Protein AF-A0A0M1J6P2-F1 (afdb_monomer_lite)

Secondary structure (DSSP, 8-state):
-HHHHHHHHTTSTT-BHHHHHHHHHHHHHHHHHHTT------------S--BPPP--HHHHHHHHHHHHHHHHHHHHHHHHHHHHHHH--SHHHHHHHHHHHHHHHHHTT-HHHHHHHHHHHHHHHHHS-HHHHHHHHHHHHHHHHHTT-HHHHHHHHTT---HHHHHHHHHHHHHHHHHHHH--

Foldseek 3Di:
DQVVLLVVLLVDPPDWPVRSVVSSQVVCQVVLVVVVHGDGDDDDDPDDDTHHRDDCDPVNVVVVVVVLVVLLVVLVVVLVVLVVVLVPDPDLLVSLLSLLQSLLSCLVNVNNVSSVVSLVSSLVSLVVDDDPSSLVSLLSSLLSCLSSVVLVVSLVSLVVRPPPVSSVVSVVVSVVSVVVVVVVD

Structure (mmCIF, N/CA/C/O backbone):
data_AF-A0A0M1J6P2-F1
#
_entry.id   AF-A0A0M1J6P2-F1
#
loop_
_atom_site.group_PDB
_atom_site.id
_atom_site.type_symbol
_atom_site.label_atom_id
_atom_site.label_alt_id
_atom_site.label_comp_id
_atom_site.label_asym_id
_atom_site.label_entity_id
_atom_site.label_seq_id
_atom_site.pdbx_PDB_ins_code
_atom_site.Cartn_x
_atom_site.Cartn_y
_atom_site.Cartn_z
_atom_site.occupancy
_atom_site.B_iso_or_equiv
_atom_site.auth_seq_id
_atom_site.auth_comp_id
_atom_site.auth_asym_id
_atom_site.auth_atom_id
_atom_site.pdbx_PDB_model_num
ATOM 1 N N . LEU A 1 1 ? -18.657 -12.391 27.262 1.00 84.44 1 LEU A N 1
ATOM 2 C CA . LEU A 1 1 ? -19.525 -11.566 28.143 1.00 84.44 1 LEU A CA 1
ATOM 3 C C . LEU A 1 1 ? -18.901 -10.203 28.460 1.00 84.44 1 LEU A C 1
ATOM 5 O O . LEU A 1 1 ? -19.504 -9.200 28.102 1.00 84.44 1 LEU A O 1
ATOM 9 N N . PHE A 1 2 ? -17.696 -10.160 29.042 1.00 88.56 2 PHE A N 1
ATOM 10 C CA . PHE A 1 2 ? -16.999 -8.926 29.446 1.00 88.56 2 PHE A CA 1
ATOM 11 C C . PHE A 1 2 ? -16.940 -7.830 28.368 1.00 88.56 2 PHE A C 1
ATOM 13 O O . PHE A 1 2 ? -17.501 -6.760 28.574 1.00 88.56 2 PHE A O 1
ATOM 20 N N . ALA A 1 3 ? -16.342 -8.108 27.201 1.00 88.38 3 ALA A N 1
ATOM 21 C CA . ALA A 1 3 ? -16.129 -7.102 26.149 1.00 88.38 3 ALA A CA 1
ATOM 22 C C . ALA A 1 3 ? -17.423 -6.380 25.728 1.00 88.38 3 ALA A C 1
ATOM 24 O O . ALA A 1 3 ? -17.443 -5.168 25.536 1.00 88.38 3 ALA A O 1
ATOM 25 N N . ARG A 1 4 ? -18.541 -7.113 25.661 1.00 92.06 4 ARG A N 1
ATOM 26 C CA . ARG A 1 4 ? -19.857 -6.552 25.331 1.00 92.06 4 ARG A CA 1
ATOM 27 C C . ARG A 1 4 ? -20.368 -5.589 26.403 1.00 92.06 4 ARG A C 1
ATOM 29 O O . ARG A 1 4 ? -20.964 -4.572 26.067 1.00 92.06 4 ARG A O 1
ATOM 36 N N . GLU A 1 5 ? -20.184 -5.921 27.677 1.00 93.38 5 GLU A N 1
ATOM 37 C CA . GLU A 1 5 ? -20.588 -5.053 28.789 1.00 93.38 5 GLU A CA 1
ATOM 38 C C . GLU A 1 5 ? -19.668 -3.834 28.899 1.00 93.38 5 GLU A C 1
ATOM 40 O O . GLU A 1 5 ? -20.150 -2.722 29.101 1.00 93.38 5 GLU A O 1
ATOM 45 N N . PHE A 1 6 ? -18.371 -4.025 28.654 1.00 92.44 6 PHE A N 1
ATOM 46 C CA . PHE A 1 6 ? -17.376 -2.958 28.621 1.00 92.44 6 PHE A CA 1
ATOM 47 C C . PHE A 1 6 ? -17.677 -1.905 27.550 1.00 92.44 6 PHE A C 1
ATOM 49 O O . PHE A 1 6 ? -17.794 -0.723 27.869 1.00 92.44 6 PHE A O 1
ATOM 56 N N . LEU A 1 7 ? -17.935 -2.329 26.306 1.00 91.81 7 LEU A N 1
ATOM 57 C CA . LEU A 1 7 ? -18.304 -1.426 25.208 1.00 91.81 7 LEU A CA 1
ATOM 58 C C . LEU A 1 7 ? -19.580 -0.616 25.492 1.00 91.81 7 LEU A C 1
ATOM 60 O O . LEU A 1 7 ? -19.729 0.498 24.990 1.00 91.81 7 LEU A O 1
ATOM 64 N N . LYS A 1 8 ? -20.518 -1.158 26.279 1.00 92.25 8 LYS A N 1
ATOM 65 C CA . LYS A 1 8 ? -21.721 -0.427 26.705 1.00 92.25 8 LYS A CA 1
ATOM 66 C C . LYS A 1 8 ? -21.392 0.603 27.781 1.00 92.25 8 LYS A C 1
ATOM 68 O O . LYS A 1 8 ? -21.842 1.740 27.678 1.00 92.25 8 LYS A O 1
ATOM 73 N N . ALA A 1 9 ? -20.619 0.213 28.792 1.00 92.06 9 ALA A N 1
ATOM 74 C CA . ALA A 1 9 ? -20.292 1.071 29.924 1.00 92.06 9 ALA A CA 1
ATOM 75 C C . ALA A 1 9 ? -19.392 2.252 29.524 1.00 92.06 9 ALA A C 1
ATOM 77 O O . ALA A 1 9 ? -19.687 3.378 29.909 1.00 92.06 9 ALA A O 1
ATOM 78 N N . MET A 1 10 ? -18.393 2.041 28.657 1.00 92.38 10 MET A N 1
ATOM 79 C CA . MET A 1 10 ? -17.500 3.115 28.185 1.00 92.38 10 MET A CA 1
ATOM 80 C C . MET A 1 10 ? -18.202 4.194 27.340 1.00 92.38 10 MET A C 1
ATOM 82 O O . MET A 1 10 ? -17.622 5.231 27.039 1.00 92.38 10 MET A O 1
ATOM 86 N N . ARG A 1 11 ? -19.441 3.945 26.892 1.00 90.12 11 ARG A N 1
ATOM 87 C CA . ARG A 1 11 ? -20.239 4.907 26.113 1.00 90.12 11 ARG A CA 1
ATOM 88 C C . ARG A 1 11 ? -21.045 5.866 26.983 1.00 90.12 11 ARG A C 1
ATOM 90 O O . ARG A 1 11 ? -21.669 6.768 26.413 1.00 90.12 11 ARG A O 1
ATOM 97 N N . ILE A 1 12 ? -21.074 5.639 28.297 1.00 89.69 12 ILE A N 1
ATOM 98 C CA . ILE A 1 12 ? -21.778 6.472 29.268 1.00 89.69 12 ILE A CA 1
ATOM 99 C C . ILE A 1 12 ? -20.882 7.681 29.568 1.00 89.69 12 ILE A C 1
ATOM 101 O O . ILE A 1 12 ? -19.788 7.497 30.100 1.00 89.69 12 ILE A O 1
ATOM 105 N N . PRO A 1 13 ? -21.298 8.901 29.195 1.00 88.56 13 PRO A N 1
ATOM 106 C CA . PRO A 1 13 ? -20.492 10.092 29.425 1.00 88.56 13 PRO A CA 1
ATOM 107 C C . PRO A 1 13 ? -20.386 10.400 30.923 1.00 88.56 13 PRO A C 1
ATOM 109 O O . PRO A 1 13 ? -21.302 10.107 31.687 1.00 88.56 13 PRO A O 1
ATOM 112 N N . GLY A 1 14 ? -19.272 11.014 31.322 1.00 88.75 14 GLY A N 1
ATOM 113 C CA . GLY A 1 14 ? -19.052 11.478 32.695 1.00 88.75 14 GLY A CA 1
ATOM 114 C C . GLY A 1 14 ? -18.613 10.403 33.690 1.00 88.75 14 GLY A C 1
ATOM 115 O O . GLY A 1 14 ? -18.307 10.755 34.820 1.00 88.75 14 GLY A O 1
ATOM 116 N N . LEU A 1 15 ? -18.527 9.128 33.288 1.00 92.38 15 LEU A N 1
ATOM 117 C CA . LEU A 1 15 ? -17.929 8.089 34.127 1.00 92.38 15 LEU A CA 1
ATOM 118 C C . LEU A 1 15 ? -16.413 8.049 33.957 1.00 92.38 15 LEU A C 1
ATOM 120 O O . LEU A 1 15 ? -15.892 8.018 32.834 1.00 92.38 15 LEU A O 1
ATOM 124 N N . THR A 1 16 ? -15.721 7.972 35.083 1.00 92.56 16 THR A N 1
ATOM 125 C CA . THR A 1 16 ? -14.299 7.656 35.129 1.00 92.56 16 THR A CA 1
ATOM 126 C C . THR A 1 16 ? -14.047 6.225 34.647 1.00 92.56 16 THR A C 1
ATOM 128 O O . THR A 1 16 ? -14.932 5.363 34.666 1.00 92.56 16 THR A O 1
ATOM 131 N N . VAL A 1 17 ? -12.815 5.931 34.230 1.00 91.00 17 VAL A N 1
ATOM 132 C CA . VAL A 1 17 ? -12.402 4.574 33.839 1.00 91.00 17 VAL A CA 1
ATOM 133 C C . VAL A 1 17 ? -12.661 3.576 34.974 1.00 91.00 17 VAL A C 1
ATOM 135 O O . VAL A 1 17 ? -13.176 2.488 34.716 1.00 91.00 17 VAL A O 1
ATOM 138 N N . LEU A 1 18 ? -12.393 3.965 36.223 1.00 90.44 18 LEU A N 1
ATOM 139 C CA . LEU A 1 18 ? -12.644 3.142 37.408 1.00 90.44 18 LEU A CA 1
ATOM 140 C C . LEU A 1 18 ? -14.130 2.811 37.584 1.00 90.44 18 LEU A C 1
ATOM 142 O O . LEU A 1 18 ? -14.485 1.644 37.754 1.00 90.44 18 LEU A O 1
ATOM 146 N N . GLU A 1 19 ? -15.009 3.807 37.472 1.00 92.44 19 GLU A N 1
ATOM 147 C CA . GLU A 1 19 ? -16.459 3.601 37.572 1.00 92.44 19 GLU A CA 1
ATOM 148 C C . GLU A 1 19 ? -16.991 2.721 36.438 1.00 92.44 19 GLU A C 1
ATOM 150 O O . GLU A 1 19 ? -17.853 1.865 36.654 1.00 92.44 19 GLU A O 1
ATOM 155 N N . VAL A 1 20 ? -16.456 2.881 35.224 1.00 93.25 20 VAL A N 1
ATOM 156 C CA . VAL A 1 20 ? -16.786 2.005 34.095 1.00 93.25 20 VAL A CA 1
ATOM 157 C C . VAL A 1 20 ? -16.399 0.564 34.407 1.00 93.25 20 VAL A C 1
ATOM 159 O O . VAL A 1 20 ? -17.215 -0.340 34.219 1.00 93.25 20 VAL A O 1
ATOM 162 N N . VAL A 1 21 ? -15.183 0.332 34.898 1.00 91.94 21 VAL A N 1
ATOM 163 C CA . VAL A 1 21 ? -14.690 -1.015 35.195 1.00 91.94 21 VAL A CA 1
ATOM 164 C C . VAL A 1 21 ? -15.478 -1.668 36.334 1.00 91.94 21 VAL A C 1
ATOM 166 O O . VAL A 1 21 ? -15.882 -2.828 36.198 1.00 91.94 21 VAL A O 1
ATOM 169 N N . ASP A 1 22 ? -15.780 -0.936 37.407 1.00 92.12 22 ASP A N 1
ATOM 170 C CA . ASP A 1 22 ? -16.624 -1.431 38.501 1.00 92.12 22 ASP A CA 1
ATOM 171 C C . ASP A 1 22 ? -18.023 -1.825 37.998 1.00 92.12 22 ASP A C 1
ATOM 173 O O . ASP A 1 22 ? -18.513 -2.934 38.252 1.00 92.12 22 ASP A O 1
ATOM 177 N N . LYS A 1 23 ? -18.638 -0.971 37.172 1.00 93.50 23 LYS A N 1
ATOM 178 C CA . LYS A 1 23 ? -19.949 -1.244 36.574 1.00 93.50 23 LYS A CA 1
ATOM 179 C C . LYS A 1 23 ? -19.934 -2.495 35.693 1.00 93.50 23 LYS A C 1
ATOM 181 O O . LYS A 1 23 ? -20.872 -3.297 35.722 1.00 93.50 23 LYS A O 1
ATOM 186 N N . VAL A 1 24 ? -18.864 -2.691 34.923 1.00 94.31 24 VAL A N 1
ATOM 187 C CA . VAL A 1 24 ? -18.676 -3.881 34.080 1.00 94.31 24 VAL A CA 1
ATOM 188 C C . VAL A 1 24 ? -18.510 -5.128 34.937 1.00 94.31 24 VAL A C 1
ATOM 190 O O . VAL A 1 24 ? -19.163 -6.133 34.658 1.00 94.31 24 VAL A O 1
ATOM 193 N N . LYS A 1 25 ? -17.704 -5.066 36.001 1.00 92.81 25 LYS A N 1
ATOM 194 C CA . LYS A 1 25 ? -17.493 -6.182 36.930 1.00 92.81 25 LYS A CA 1
ATOM 195 C C . LYS A 1 25 ? -18.814 -6.634 37.557 1.00 92.81 25 LYS A C 1
ATOM 197 O O . LYS A 1 25 ? -19.138 -7.821 37.493 1.00 92.81 25 LYS A O 1
ATOM 202 N N . LYS A 1 26 ? -19.618 -5.690 38.062 1.00 93.25 26 LYS A N 1
ATOM 203 C CA . LYS A 1 26 ? -20.956 -5.951 38.628 1.00 93.25 26 LYS A CA 1
ATOM 204 C C . LYS A 1 26 ? -21.911 -6.572 37.603 1.00 93.25 26 LYS A C 1
ATOM 206 O O . LYS A 1 26 ? -22.597 -7.550 37.911 1.00 93.25 26 LYS A O 1
ATOM 211 N N . SER A 1 27 ? -21.926 -6.054 36.371 1.00 94.25 27 SER A N 1
ATOM 212 C CA . SER A 1 27 ? -22.760 -6.593 35.286 1.00 94.25 27 SER A CA 1
ATOM 213 C C . SER A 1 27 ? -22.357 -8.020 34.896 1.00 94.25 27 SER A C 1
ATOM 215 O O . SER A 1 27 ? -23.214 -8.896 34.776 1.00 94.25 27 SER A O 1
ATOM 217 N N . VAL A 1 28 ? -21.054 -8.277 34.732 1.00 93.38 28 VAL A N 1
ATOM 218 C CA . VAL A 1 28 ? -20.526 -9.602 34.373 1.00 93.38 28 VAL A CA 1
ATOM 219 C C . VAL A 1 28 ? -20.824 -10.621 35.464 1.00 93.38 28 VAL A C 1
ATOM 221 O O . VAL A 1 28 ? -21.327 -11.693 35.141 1.00 93.38 28 VAL A O 1
ATOM 224 N N . TYR A 1 29 ? -20.590 -10.274 36.732 1.00 93.12 29 TYR A N 1
ATOM 225 C CA . TYR A 1 29 ? -20.901 -11.145 37.865 1.00 93.12 29 TYR A CA 1
ATOM 226 C C . TYR A 1 29 ? -22.384 -11.532 37.886 1.00 93.12 29 TYR A C 1
ATOM 228 O O . TYR A 1 29 ? -22.722 -12.714 37.924 1.00 93.12 29 TYR A O 1
ATOM 236 N N . THR A 1 30 ? -23.272 -10.539 37.780 1.00 93.00 30 THR A N 1
ATOM 237 C CA . THR A 1 30 ? -24.725 -10.756 37.826 1.00 93.00 30 THR A CA 1
ATOM 238 C C . THR A 1 30 ? -25.191 -11.650 36.676 1.00 93.00 30 THR A C 1
ATOM 240 O O . THR A 1 30 ? -25.949 -12.593 36.886 1.00 93.00 30 THR A O 1
ATOM 243 N N . LYS A 1 31 ? -24.702 -11.396 35.456 1.00 92.69 31 LYS A N 1
ATOM 244 C CA . LYS A 1 31 ? -25.082 -12.157 34.256 1.00 92.69 31 LYS A CA 1
ATOM 245 C C . LYS A 1 31 ? -24.491 -13.559 34.219 1.00 92.69 31 LYS A C 1
ATOM 247 O O . LYS A 1 31 ? -25.158 -14.470 33.748 1.00 92.69 31 LYS A O 1
ATOM 252 N N . ALA A 1 32 ? -23.267 -13.746 34.705 1.00 90.81 32 ALA A N 1
ATOM 253 C CA . ALA A 1 32 ? -22.684 -15.076 34.825 1.00 90.81 32 ALA A CA 1
ATOM 254 C C . ALA A 1 32 ? -23.491 -15.926 35.816 1.00 90.81 32 ALA A C 1
ATOM 256 O O . ALA A 1 32 ? -23.838 -17.064 35.506 1.00 90.81 32 ALA A O 1
ATOM 257 N N . LYS A 1 33 ? -23.891 -15.340 36.955 1.00 92.38 33 LYS A N 1
ATOM 258 C CA . LYS A 1 33 ? -24.675 -16.039 37.982 1.00 92.38 33 LYS A CA 1
ATOM 259 C C . LYS A 1 33 ? -26.022 -16.549 37.456 1.00 92.38 33 LYS A C 1
ATOM 261 O O . LYS A 1 33 ? -26.457 -17.623 37.855 1.00 92.38 33 LYS A O 1
ATOM 266 N N . GLN A 1 34 ? -26.654 -15.823 36.528 1.00 92.50 34 GLN A N 1
ATOM 267 C CA . GLN A 1 34 ? -27.916 -16.229 35.887 1.00 92.50 34 GLN A CA 1
ATOM 268 C C . GLN A 1 34 ? -27.800 -17.507 35.048 1.00 92.50 34 GLN A C 1
ATOM 270 O O . GLN A 1 34 ? -28.792 -18.199 34.859 1.00 92.50 34 GLN A O 1
ATOM 275 N N . VAL A 1 35 ? -26.604 -17.826 34.556 1.00 91.06 35 VAL A N 1
ATOM 276 C CA . VAL A 1 35 ? -26.330 -19.041 33.776 1.00 91.06 35 VAL A CA 1
ATOM 277 C C . VAL A 1 35 ? -25.534 -20.065 34.590 1.00 91.06 35 VAL A C 1
ATOM 279 O O . VAL A 1 35 ? -24.761 -20.830 34.028 1.00 91.06 35 VAL A O 1
ATOM 282 N N . ALA A 1 36 ? -25.686 -20.043 35.921 1.00 90.69 36 ALA A N 1
ATOM 283 C CA . ALA A 1 36 ? -24.987 -20.915 36.869 1.00 90.69 36 ALA A CA 1
ATOM 284 C C . ALA A 1 36 ? -23.446 -20.883 36.760 1.00 90.69 36 ALA A C 1
ATOM 286 O O . ALA A 1 36 ? -22.762 -21.814 37.179 1.00 90.69 36 ALA A O 1
ATOM 287 N N . HIS A 1 37 ? -22.883 -19.787 36.244 1.00 89.12 37 HIS A N 1
ATOM 288 C CA . HIS A 1 37 ? -21.444 -19.556 36.199 1.00 89.12 37 HIS A CA 1
ATOM 289 C C . HIS A 1 37 ? -21.029 -18.488 37.214 1.00 89.12 37 HIS A C 1
ATOM 291 O O . HIS A 1 37 ? -21.718 -17.494 37.431 1.00 89.12 37 HIS A O 1
ATOM 297 N N . VAL A 1 38 ? -19.848 -18.642 37.809 1.00 86.31 38 VAL A N 1
ATOM 298 C CA . VAL A 1 38 ? -19.232 -17.589 38.623 1.00 86.31 38 VAL A CA 1
ATOM 299 C C . VAL A 1 38 ? -18.138 -16.937 37.794 1.00 86.31 38 VAL A C 1
ATOM 301 O O . VAL A 1 38 ? -17.154 -17.576 37.437 1.00 86.31 38 VAL A O 1
ATOM 304 N N . GLN A 1 39 ? -18.317 -15.657 37.468 1.00 86.19 39 GLN A N 1
ATOM 305 C CA . GLN A 1 39 ? -17.307 -14.878 36.760 1.00 86.19 39 GLN A CA 1
ATOM 306 C C . GLN A 1 39 ? -17.054 -13.561 37.487 1.00 86.19 39 GLN A C 1
ATOM 308 O O . GLN A 1 39 ? -17.908 -12.677 37.526 1.00 86.19 39 GLN A O 1
ATOM 313 N N . THR A 1 40 ? -15.847 -13.416 38.022 1.00 85.19 40 THR A N 1
ATOM 314 C CA . THR A 1 40 ? -15.370 -12.201 38.688 1.00 85.19 40 THR A CA 1
ATOM 315 C C . THR A 1 40 ? -14.155 -11.669 37.936 1.00 85.19 40 THR A C 1
ATOM 317 O O . THR A 1 40 ? -13.043 -12.139 38.172 1.00 85.19 40 THR A O 1
ATOM 320 N N . PRO A 1 41 ? -14.341 -10.717 37.005 1.00 83.62 41 PRO A N 1
ATOM 321 C CA . PRO A 1 41 ? -13.224 -10.113 36.290 1.00 83.62 41 PRO A CA 1
ATOM 322 C C . PRO A 1 41 ? -12.195 -9.528 37.261 1.00 83.62 41 PRO A C 1
ATOM 324 O O . PRO A 1 41 ? -12.557 -8.777 38.175 1.00 83.62 41 PRO A O 1
ATOM 327 N N . ALA A 1 42 ? -10.925 -9.871 37.050 1.00 80.44 42 ALA A N 1
ATOM 328 C CA . ALA A 1 42 ? -9.822 -9.215 37.729 1.00 80.44 42 ALA A CA 1
ATOM 329 C C . ALA A 1 42 ? -9.674 -7.791 37.179 1.00 80.44 42 ALA A C 1
ATOM 331 O O . ALA A 1 42 ? -9.768 -7.569 35.970 1.00 80.44 42 ALA A O 1
ATOM 332 N N . VAL A 1 43 ? -9.491 -6.832 38.082 1.00 77.06 43 VAL A N 1
ATOM 333 C CA . VAL A 1 43 ? -9.313 -5.418 37.754 1.00 77.06 43 VAL A CA 1
ATOM 334 C C . VAL A 1 43 ? -7.961 -5.016 38.304 1.00 77.06 43 VAL A C 1
ATOM 336 O O . VAL A 1 43 ? -7.776 -5.005 39.518 1.00 77.06 43 VAL A O 1
ATOM 339 N N . TYR A 1 44 ? -7.035 -4.725 37.402 1.00 72.38 44 TYR A N 1
ATOM 340 C CA . TYR A 1 44 ? -5.715 -4.216 37.734 1.00 72.38 44 TYR A CA 1
ATOM 341 C C . TYR A 1 44 ? -5.623 -2.810 37.167 1.00 72.38 44 TYR A C 1
ATOM 343 O O . TYR A 1 44 ? -5.717 -2.632 35.953 1.00 72.38 44 TYR A O 1
ATOM 351 N N . ASP A 1 45 ? -5.484 -1.827 38.049 1.00 76.88 45 ASP A N 1
ATOM 352 C CA . ASP A 1 45 ? -5.275 -0.438 37.670 1.00 76.88 45 ASP A CA 1
ATOM 353 C C . ASP A 1 45 ? -3.979 0.062 38.307 1.00 76.88 45 ASP A C 1
ATOM 355 O O . ASP A 1 45 ? -3.763 -0.087 39.508 1.00 76.88 45 ASP A O 1
ATOM 359 N N . GLN A 1 46 ? -3.105 0.603 37.468 1.00 81.38 46 GLN A N 1
ATOM 360 C CA . GLN A 1 46 ? -1.841 1.236 37.849 1.00 81.38 46 GLN A CA 1
ATOM 361 C C . GLN A 1 46 ? -1.801 2.695 37.375 1.00 81.38 46 GLN A C 1
ATOM 363 O O . GLN A 1 46 ? -0.743 3.321 37.356 1.00 81.38 46 GLN A O 1
ATOM 368 N N . SER A 1 47 ? -2.938 3.230 36.922 1.00 80.38 47 SER A N 1
ATOM 369 C CA . SER A 1 47 ? -3.016 4.589 36.419 1.00 80.38 47 SER A CA 1
ATOM 370 C C . SER A 1 47 ? -2.946 5.598 37.564 1.00 80.38 47 SER A C 1
ATOM 372 O O . SER A 1 47 ? -3.590 5.465 38.601 1.00 80.38 47 SER A O 1
ATOM 374 N N . MET A 1 48 ? -2.133 6.632 37.363 1.00 82.75 48 MET A N 1
ATOM 375 C CA . MET A 1 48 ? -2.056 7.778 38.260 1.00 82.75 48 MET A CA 1
ATOM 376 C C . MET A 1 48 ? -2.890 8.911 37.662 1.00 82.75 48 MET A C 1
ATOM 378 O O . MET A 1 48 ? -2.422 9.625 36.777 1.00 82.75 48 MET A O 1
ATOM 382 N N . GLY A 1 49 ? -4.141 9.050 38.112 1.00 88.12 49 GLY A N 1
ATOM 383 C CA . GLY A 1 49 ? -5.034 10.147 37.724 1.00 88.12 49 GLY A CA 1
ATOM 384 C C . GLY A 1 49 ? -6.481 9.726 37.463 1.00 88.12 49 GLY A C 1
ATOM 385 O O . GLY A 1 49 ? -6.827 8.549 37.489 1.00 88.12 49 GLY A O 1
ATOM 386 N N . THR A 1 50 ? -7.334 10.715 37.189 1.00 90.31 50 THR A N 1
ATOM 387 C CA . THR A 1 50 ? -8.753 10.503 36.877 1.00 90.31 50 THR A CA 1
ATOM 388 C C . THR A 1 50 ? -8.972 10.581 35.372 1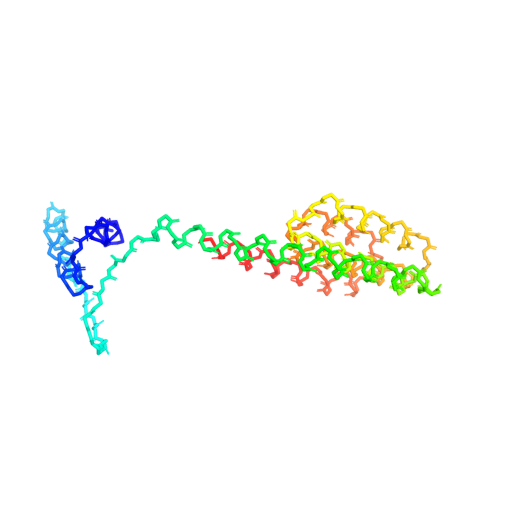.00 90.31 50 THR A C 1
ATOM 390 O O . THR A 1 50 ? -8.916 11.657 34.777 1.00 90.31 50 THR A O 1
ATOM 393 N N . PHE A 1 51 ? -9.243 9.436 34.751 1.00 91.19 51 PHE A N 1
ATOM 394 C CA . PHE A 1 51 ? -9.438 9.326 33.306 1.00 91.19 51 PHE A CA 1
ATOM 395 C C . PHE A 1 51 ? -10.899 9.077 32.961 1.00 91.19 51 PHE A C 1
ATOM 397 O O . PHE A 1 51 ? -11.601 8.392 33.699 1.00 91.19 51 PHE A O 1
ATOM 404 N N . TYR A 1 52 ? -11.331 9.568 31.801 1.00 90.81 52 TYR A N 1
ATOM 405 C CA . TYR A 1 52 ? -12.682 9.386 31.274 1.00 90.81 52 TYR A CA 1
ATOM 406 C C . TYR A 1 52 ? -12.616 8.806 29.864 1.00 90.81 52 TYR A C 1
ATOM 408 O O . TYR A 1 52 ? -11.729 9.150 29.080 1.00 90.81 52 TYR A O 1
ATOM 416 N N . PHE A 1 53 ? -13.593 7.975 29.506 1.00 88.12 53 PHE A N 1
ATOM 417 C CA . PHE A 1 53 ? -13.794 7.620 28.105 1.00 88.12 53 PHE A CA 1
ATOM 418 C C . PHE A 1 53 ? -14.471 8.785 27.383 1.00 88.12 53 PHE A C 1
ATOM 420 O O . PHE A 1 53 ? -15.598 9.159 27.705 1.00 88.12 53 PHE A O 1
ATOM 427 N N . SER A 1 54 ? -13.799 9.352 26.383 1.00 80.56 54 SER A N 1
ATOM 428 C CA . SER A 1 54 ? -14.385 10.360 25.504 1.00 80.56 54 SER A CA 1
ATOM 429 C C . SER A 1 54 ? -14.823 9.737 24.180 1.00 80.56 54 SER A C 1
ATOM 431 O O . SER A 1 54 ? -14.226 8.789 23.663 1.00 80.56 54 SER A O 1
ATOM 433 N N . ARG A 1 55 ? -15.892 10.284 23.597 1.00 77.50 55 ARG A N 1
ATOM 434 C CA . ARG A 1 55 ? -16.131 10.114 22.162 1.00 77.50 55 ARG A CA 1
ATOM 435 C C . ARG A 1 55 ? -15.227 11.104 21.439 1.00 77.50 55 ARG A C 1
ATOM 437 O O . ARG A 1 55 ? -15.087 12.230 21.905 1.00 77.50 55 ARG A O 1
ATOM 444 N N . ILE A 1 56 ? -14.672 10.707 20.293 1.00 75.81 56 ILE A N 1
ATOM 445 C CA . ILE A 1 56 ? -14.042 11.665 19.374 1.00 75.81 56 ILE A CA 1
ATOM 446 C C . ILE A 1 56 ? -15.095 12.736 19.078 1.00 75.81 56 ILE A C 1
ATOM 448 O O . ILE A 1 56 ? -16.159 12.414 18.538 1.00 75.81 56 ILE A O 1
ATOM 452 N N . SER A 1 57 ? -14.827 13.974 19.490 1.00 82.69 57 SER A N 1
ATOM 453 C CA . SER A 1 57 ? -15.759 15.080 19.290 1.00 82.69 57 SER A CA 1
ATOM 454 C C . SER A 1 57 ? -15.894 15.395 17.795 1.00 82.69 57 SER A C 1
ATOM 456 O O . SER A 1 57 ? -15.071 14.977 16.968 1.00 82.69 57 SER A O 1
ATOM 458 N N . LYS A 1 58 ? -16.950 16.120 17.404 1.00 83.75 58 LYS A N 1
ATOM 459 C CA . LYS A 1 58 ? -17.081 16.559 16.002 1.00 83.75 58 LYS A CA 1
ATOM 460 C C . LYS A 1 58 ? -15.910 17.470 15.629 1.00 83.75 58 LYS A C 1
ATOM 462 O O . LYS A 1 58 ? -15.427 17.413 14.498 1.00 83.75 58 LYS A O 1
ATOM 467 N N . GLU A 1 59 ? -15.431 18.239 16.596 1.00 85.06 59 GLU A N 1
ATOM 468 C CA . GLU A 1 59 ? -14.293 19.141 16.526 1.00 85.06 59 GLU A CA 1
ATOM 469 C C . GLU A 1 59 ? -12.987 18.365 16.302 1.00 85.06 59 GLU A C 1
ATOM 471 O O . GLU A 1 59 ? -12.246 18.682 15.370 1.00 85.06 59 GLU A O 1
ATOM 476 N N . ASP A 1 60 ? -12.744 17.287 17.055 1.00 83.31 60 ASP A N 1
ATOM 477 C CA . ASP A 1 60 ? -11.580 16.405 16.873 1.00 83.31 60 ASP A CA 1
ATOM 478 C C . ASP A 1 60 ? -11.606 15.710 15.512 1.00 83.31 60 ASP A C 1
ATOM 480 O O . ASP A 1 60 ? -10.582 15.569 14.835 1.00 83.31 60 ASP A O 1
ATOM 484 N N . LEU A 1 61 ? -12.790 15.275 15.075 1.00 83.06 61 LEU A N 1
ATOM 485 C CA . LEU A 1 61 ? -12.962 14.668 13.762 1.00 83.06 61 LEU A CA 1
ATOM 486 C C . LEU A 1 61 ? -12.696 15.688 12.645 1.00 83.06 61 LEU A C 1
ATOM 488 O O . LEU A 1 61 ? -12.046 15.360 11.651 1.00 83.06 61 LEU A O 1
ATOM 492 N N . ALA A 1 62 ? -13.161 16.928 12.808 1.00 85.06 62 ALA A N 1
ATOM 493 C CA . ALA A 1 62 ? -12.880 18.025 11.888 1.00 85.06 62 ALA A CA 1
ATOM 494 C C . ALA A 1 62 ? -11.387 18.391 11.878 1.00 85.06 62 ALA A C 1
ATOM 496 O O . ALA A 1 62 ? -10.820 18.616 10.809 1.00 85.06 62 ALA A O 1
ATOM 497 N N . PHE A 1 63 ? -10.720 18.390 13.035 1.00 82.88 63 PHE A N 1
ATOM 498 C CA . PHE A 1 63 ? -9.276 18.589 13.141 1.00 82.88 63 PHE A CA 1
ATOM 499 C C . PHE A 1 63 ? -8.496 17.495 12.399 1.00 82.88 63 PHE A C 1
ATOM 501 O O . PHE A 1 63 ? -7.672 17.816 11.542 1.00 82.88 63 PHE A O 1
ATOM 508 N N . LYS A 1 64 ? -8.825 16.214 12.620 1.00 82.38 64 LYS A N 1
ATOM 509 C CA . LYS A 1 64 ? -8.229 15.087 11.878 1.00 82.38 64 LYS A CA 1
ATOM 510 C C . LYS A 1 64 ? -8.431 15.218 10.367 1.00 82.38 64 LYS A C 1
ATOM 512 O O . LYS A 1 64 ? -7.486 15.020 9.607 1.00 82.38 64 LYS A O 1
ATOM 517 N N . LYS A 1 65 ? -9.635 15.604 9.924 1.00 85.75 65 LYS A N 1
ATOM 518 C CA . LYS A 1 65 ? -9.930 15.849 8.501 1.00 85.75 65 LYS A CA 1
ATOM 519 C C . LYS A 1 65 ? -9.086 16.985 7.923 1.00 85.75 65 LYS A C 1
ATOM 521 O O . LYS A 1 65 ? -8.527 16.823 6.844 1.00 85.75 65 LYS A O 1
ATOM 526 N N . ARG A 1 66 ? -8.948 18.109 8.633 1.00 85.81 66 ARG A N 1
ATOM 527 C CA . ARG A 1 66 ? -8.094 19.231 8.200 1.00 85.81 66 ARG A CA 1
ATOM 528 C C . ARG A 1 66 ? -6.630 18.812 8.079 1.00 85.81 66 ARG A C 1
ATOM 530 O O . ARG A 1 66 ? -6.010 19.097 7.059 1.00 85.81 66 ARG A O 1
ATOM 537 N N . GLY A 1 67 ? -6.112 18.074 9.063 1.00 84.62 67 GLY A N 1
ATOM 538 C CA . GLY A 1 67 ? -4.763 17.505 9.003 1.00 84.62 67 GLY A CA 1
ATOM 539 C C . GLY A 1 67 ? -4.573 16.571 7.803 1.00 84.62 67 GLY A C 1
ATOM 540 O O . GLY A 1 67 ? -3.572 16.664 7.096 1.00 84.62 67 GLY A O 1
ATOM 541 N N . GLN A 1 68 ? -5.566 15.727 7.509 1.00 84.81 68 GLN A N 1
ATOM 542 C CA . GLN A 1 68 ? -5.545 14.857 6.333 1.00 84.81 68 GLN A CA 1
ATOM 543 C C . GLN A 1 68 ? -5.516 15.654 5.021 1.00 84.81 68 GLN A C 1
ATOM 545 O O . GLN A 1 68 ? -4.718 15.336 4.144 1.00 84.81 68 GLN A O 1
ATOM 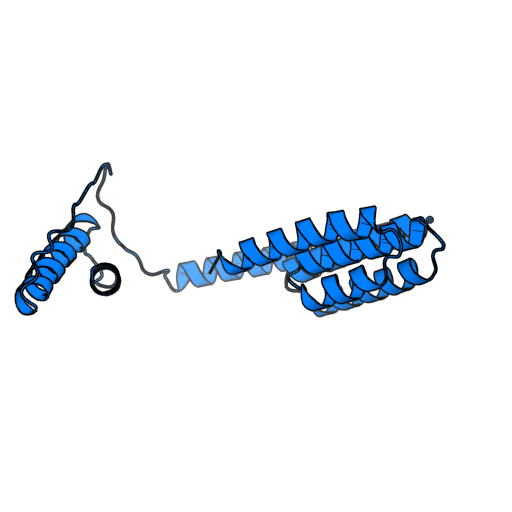550 N N . VAL A 1 69 ? -6.340 16.695 4.885 1.00 86.19 69 VAL A N 1
ATOM 551 C CA . VAL A 1 69 ? -6.355 17.557 3.690 1.00 86.19 69 VAL A CA 1
ATOM 552 C C . VAL A 1 69 ? -5.014 18.275 3.510 1.00 86.19 69 VAL A C 1
ATOM 554 O O . VAL A 1 69 ? -4.471 18.283 2.406 1.00 86.19 69 VAL A O 1
ATOM 557 N N . ALA A 1 70 ? -4.436 18.815 4.587 1.00 87.19 70 ALA A N 1
ATOM 558 C CA . ALA A 1 70 ? -3.121 19.453 4.542 1.00 87.19 70 ALA A CA 1
ATOM 559 C C . ALA A 1 70 ? -2.026 18.469 4.092 1.00 87.19 70 ALA A C 1
ATOM 561 O O . ALA A 1 70 ? -1.244 18.774 3.190 1.00 87.19 70 ALA A O 1
ATOM 562 N N . TYR A 1 71 ? -2.020 17.253 4.651 1.00 84.25 71 TYR A N 1
ATOM 563 C CA . TYR A 1 71 ? -1.107 16.188 4.233 1.00 84.25 71 TYR A CA 1
ATOM 564 C C . TYR A 1 71 ? -1.275 15.826 2.750 1.00 84.25 71 TYR A C 1
ATOM 566 O O . TYR A 1 71 ? -0.285 15.667 2.041 1.00 84.25 71 TYR A O 1
ATOM 574 N N . GLN A 1 72 ? -2.513 15.730 2.257 1.00 87.38 72 GLN A N 1
ATOM 575 C CA . GLN A 1 72 ? -2.789 15.447 0.846 1.00 87.38 72 GLN A CA 1
ATOM 576 C C . GLN A 1 72 ? -2.256 16.540 -0.082 1.00 87.38 72 GLN A C 1
ATOM 578 O O . GLN A 1 72 ? -1.678 16.218 -1.121 1.00 87.38 72 GLN A O 1
ATOM 583 N N . GLY A 1 73 ? -2.410 17.810 0.302 1.00 86.31 73 GLY A N 1
ATOM 584 C CA . GLY A 1 73 ? -1.852 18.944 -0.434 1.00 86.31 73 GLY A CA 1
ATOM 585 C C . GLY A 1 73 ? -0.326 18.881 -0.518 1.00 86.31 73 GLY A C 1
ATOM 586 O O . GLY A 1 73 ? 0.233 18.931 -1.613 1.00 86.31 73 GLY A O 1
ATOM 587 N N . LEU A 1 74 ? 0.350 18.674 0.617 1.00 88.81 74 LEU A N 1
ATOM 588 C CA . LEU A 1 74 ? 1.810 18.518 0.659 1.00 88.81 74 LEU A CA 1
ATOM 589 C C . LEU A 1 74 ? 2.278 17.317 -0.171 1.00 88.81 74 LEU A C 1
ATOM 591 O O . LEU A 1 74 ? 3.192 17.444 -0.983 1.00 88.81 74 LEU A O 1
ATOM 595 N N . ALA A 1 75 ? 1.609 16.171 -0.035 1.00 89.06 75 ALA A N 1
ATOM 596 C CA . ALA A 1 75 ? 1.922 14.977 -0.809 1.00 89.06 75 ALA A CA 1
ATOM 597 C C . ALA A 1 75 ? 1.726 15.193 -2.318 1.00 89.06 75 ALA A C 1
ATOM 599 O O . ALA A 1 75 ? 2.500 14.661 -3.111 1.00 89.06 75 ALA A O 1
ATOM 600 N N . ALA A 1 76 ? 0.727 15.976 -2.736 1.00 88.69 76 ALA A N 1
ATOM 601 C CA . ALA A 1 76 ? 0.531 16.327 -4.141 1.00 88.69 76 ALA A CA 1
ATOM 602 C C . ALA A 1 76 ? 1.687 17.185 -4.680 1.00 88.69 76 ALA A C 1
ATOM 604 O O . ALA A 1 76 ? 2.187 16.915 -5.774 1.00 88.69 76 ALA A O 1
ATOM 605 N N . THR A 1 77 ? 2.160 18.159 -3.899 1.00 90.50 77 THR A N 1
ATOM 606 C CA . THR A 1 77 ? 3.339 18.966 -4.245 1.00 90.50 77 THR A CA 1
ATOM 607 C C . THR A 1 77 ? 4.594 18.102 -4.354 1.00 90.50 77 THR A C 1
ATOM 609 O O . THR A 1 77 ? 5.299 18.172 -5.363 1.00 90.50 77 THR A O 1
ATOM 612 N N . SER A 1 78 ? 4.843 17.230 -3.371 1.00 91.69 78 SER A N 1
ATOM 613 C CA . SER A 1 78 ? 5.973 16.295 -3.408 1.00 91.69 78 SER A CA 1
ATOM 614 C C . SER A 1 78 ? 5.894 15.362 -4.617 1.00 91.69 78 SER A C 1
ATOM 616 O O . SER A 1 78 ? 6.888 15.185 -5.311 1.00 91.69 78 SER A O 1
ATOM 618 N N . LEU A 1 79 ? 4.708 14.829 -4.942 1.00 91.31 79 LEU A N 1
ATOM 619 C CA . LEU A 1 79 ? 4.499 14.006 -6.139 1.00 91.31 79 LEU A CA 1
ATOM 620 C C . LEU A 1 79 ? 4.863 14.746 -7.423 1.00 91.31 79 LEU A C 1
ATOM 622 O O . LEU A 1 79 ? 5.525 14.170 -8.280 1.00 91.31 79 LEU A O 1
ATOM 626 N N . ALA A 1 80 ? 4.448 16.006 -7.564 1.00 90.69 80 ALA A N 1
ATOM 627 C CA . ALA A 1 80 ? 4.746 16.794 -8.755 1.00 90.69 80 ALA A CA 1
ATOM 628 C C . ALA A 1 80 ? 6.257 17.033 -8.921 1.00 90.69 80 ALA A C 1
ATOM 630 O O . ALA A 1 80 ? 6.780 16.960 -10.032 1.00 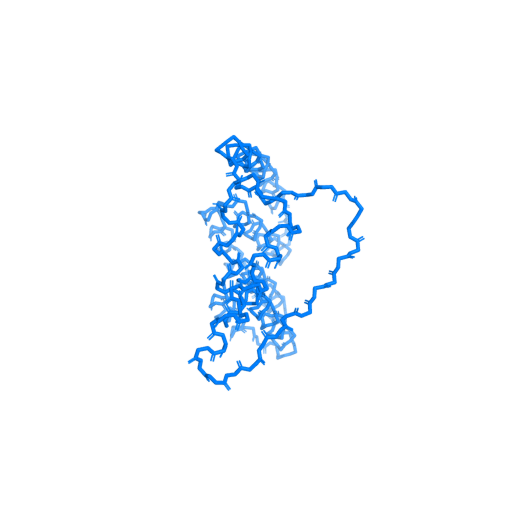90.69 80 ALA A O 1
ATOM 631 N N . GLN A 1 81 ? 6.974 17.289 -7.823 1.00 90.81 81 GLN A N 1
ATOM 632 C CA . GLN A 1 81 ? 8.432 17.435 -7.840 1.00 90.81 81 GLN A CA 1
ATOM 633 C C . GLN A 1 81 ? 9.128 16.106 -8.156 1.00 90.81 81 GLN A C 1
ATOM 635 O O . GLN A 1 81 ? 10.007 16.054 -9.018 1.00 90.81 81 GLN A O 1
ATOM 640 N N . SER A 1 82 ? 8.710 15.017 -7.510 1.00 91.56 82 SER A N 1
ATOM 641 C CA . SER A 1 82 ? 9.301 13.702 -7.736 1.00 91.56 82 SER A CA 1
ATOM 642 C C . SER A 1 82 ? 9.000 13.145 -9.130 1.00 91.56 82 SER A C 1
ATOM 644 O O . SER A 1 82 ? 9.851 12.456 -9.679 1.00 91.56 82 SER A O 1
ATOM 646 N N . ASP A 1 83 ? 7.857 13.463 -9.747 1.00 91.62 83 ASP A N 1
ATOM 647 C CA . ASP A 1 83 ? 7.571 13.084 -11.141 1.00 91.62 83 ASP A CA 1
ATOM 648 C C . ASP A 1 83 ? 8.538 13.765 -12.119 1.00 91.62 83 ASP A C 1
ATOM 650 O O . ASP A 1 83 ? 9.078 13.112 -13.014 1.00 91.62 83 ASP A O 1
ATOM 654 N N . LYS A 1 84 ? 8.849 15.053 -11.911 1.00 92.88 84 LYS A N 1
ATOM 655 C CA . LYS A 1 84 ? 9.881 15.753 -12.698 1.00 92.88 84 LYS A CA 1
ATOM 656 C C . LYS A 1 84 ? 11.237 15.056 -12.573 1.00 92.88 84 LYS A C 1
ATOM 658 O O . LYS A 1 84 ? 11.872 14.778 -13.589 1.00 92.88 84 LYS A O 1
ATOM 663 N N . ALA A 1 85 ? 11.644 14.713 -11.349 1.00 91.62 85 ALA A N 1
ATOM 664 C CA . ALA A 1 85 ? 12.893 13.995 -11.101 1.00 91.62 85 ALA A CA 1
ATOM 665 C C . ALA A 1 85 ? 12.893 12.591 -11.735 1.00 91.62 85 ALA A C 1
ATOM 667 O O . ALA A 1 85 ? 13.852 12.213 -12.402 1.00 91.62 85 ALA A O 1
ATOM 668 N N . ALA A 1 86 ? 11.795 11.841 -11.607 1.00 93.12 86 ALA A N 1
ATOM 669 C CA . ALA A 1 86 ? 11.645 10.516 -12.203 1.00 93.12 86 ALA A CA 1
ATOM 670 C C . ALA A 1 86 ? 11.734 10.558 -13.735 1.00 93.12 86 ALA A C 1
ATOM 672 O O . ALA A 1 86 ? 12.291 9.651 -14.359 1.00 93.12 86 ALA A O 1
ATOM 673 N N . ASN A 1 87 ? 11.220 11.619 -14.360 1.00 91.62 87 ASN A N 1
ATOM 674 C CA . ASN A 1 87 ? 11.304 11.791 -15.806 1.00 91.62 87 ASN A CA 1
ATOM 675 C C . ASN A 1 87 ? 12.737 12.028 -16.300 1.00 91.62 87 ASN A C 1
ATOM 677 O O . ASN A 1 87 ? 13.043 11.582 -17.408 1.00 91.62 87 ASN A O 1
ATOM 681 N N . ALA A 1 88 ? 13.608 12.615 -15.473 1.00 94.88 88 ALA A N 1
ATOM 682 C CA . ALA A 1 88 ? 15.022 12.840 -15.774 1.00 94.88 88 ALA A CA 1
ATOM 683 C C . ALA A 1 88 ? 15.910 11.584 -15.631 1.00 94.88 88 ALA A C 1
ATOM 685 O O . ALA A 1 88 ? 17.058 11.587 -16.080 1.00 94.88 88 ALA A O 1
ATOM 686 N N . ILE A 1 89 ? 15.406 10.496 -15.036 1.00 95.75 89 ILE A N 1
ATOM 687 C CA . ILE A 1 89 ? 16.165 9.246 -14.885 1.00 95.75 89 ILE A CA 1
ATOM 688 C C . ILE A 1 89 ? 16.381 8.599 -16.257 1.00 95.75 89 ILE A C 1
ATOM 690 O O . ILE A 1 89 ? 15.424 8.230 -16.940 1.00 95.75 89 ILE A O 1
ATOM 694 N N . LYS A 1 90 ? 17.651 8.414 -16.637 1.00 96.00 90 LYS A N 1
ATOM 695 C CA . LYS A 1 90 ? 18.039 7.819 -17.928 1.00 96.00 90 LYS A CA 1
ATOM 696 C C . LYS A 1 90 ? 17.889 6.298 -17.957 1.00 96.00 90 LYS A C 1
ATOM 698 O O . LYS A 1 90 ? 17.483 5.738 -18.968 1.00 96.00 90 LYS A O 1
ATOM 703 N N . PHE A 1 91 ? 18.219 5.617 -16.860 1.00 95.19 91 PHE A N 1
ATOM 704 C CA . PHE A 1 91 ? 18.210 4.157 -16.826 1.00 95.19 91 PHE A CA 1
ATOM 705 C C . PHE A 1 91 ? 16.795 3.609 -16.601 1.00 95.19 91 PHE A C 1
ATOM 707 O O . PHE A 1 91 ? 16.178 3.835 -15.557 1.00 95.19 91 PHE A O 1
ATOM 714 N N . THR A 1 92 ? 16.291 2.835 -17.565 1.00 96.06 92 THR A N 1
ATOM 715 C CA . THR A 1 92 ? 14.906 2.333 -17.588 1.00 96.06 92 THR A CA 1
ATOM 716 C C . THR A 1 92 ? 14.527 1.532 -16.341 1.00 96.06 92 THR A C 1
ATOM 718 O O . THR A 1 92 ? 13.424 1.702 -15.823 1.00 96.06 92 THR A O 1
ATOM 721 N N . GLY A 1 93 ? 15.431 0.698 -15.812 1.00 94.56 93 GLY A N 1
ATOM 722 C CA . GLY A 1 93 ? 15.174 -0.084 -14.596 1.00 94.56 93 GLY A CA 1
ATOM 723 C C . GLY A 1 93 ? 14.976 0.786 -13.355 1.00 94.56 93 GLY A C 1
ATOM 724 O O . GLY A 1 93 ? 14.018 0.593 -12.609 1.00 94.56 93 GLY A O 1
ATOM 725 N N . GLN A 1 94 ? 15.822 1.803 -13.183 1.00 95.31 94 GLN A N 1
ATOM 726 C CA . GLN A 1 94 ? 15.718 2.770 -12.085 1.00 95.31 94 GLN A CA 1
ATOM 727 C C . GLN A 1 94 ? 14.450 3.610 -12.233 1.00 95.31 94 GLN A C 1
ATOM 729 O O . GLN A 1 94 ? 13.692 3.752 -11.277 1.00 95.31 94 GLN A O 1
ATOM 734 N N . LYS A 1 95 ? 14.162 4.097 -13.447 1.00 97.56 95 LYS A N 1
ATOM 735 C CA . LYS A 1 95 ? 12.937 4.854 -13.727 1.00 97.56 95 LYS A CA 1
ATOM 736 C C . LYS A 1 95 ? 11.688 4.030 -13.409 1.00 97.56 95 LYS A C 1
ATOM 738 O O . LYS A 1 95 ? 10.764 4.530 -12.775 1.00 97.56 95 LYS A O 1
ATOM 743 N N . SER A 1 96 ? 11.680 2.752 -13.789 1.00 97.62 96 SER A N 1
ATOM 744 C CA . SER A 1 96 ? 10.609 1.809 -13.457 1.00 97.62 96 SER A CA 1
ATOM 745 C C . SER A 1 96 ? 10.414 1.662 -11.947 1.00 97.62 96 SER A C 1
ATOM 747 O O . SER A 1 96 ? 9.275 1.711 -11.477 1.00 97.62 96 SER A O 1
ATOM 749 N N . ALA A 1 97 ? 11.498 1.488 -11.187 1.00 96.06 97 ALA A N 1
ATOM 750 C CA . ALA A 1 97 ? 11.449 1.343 -9.734 1.00 96.06 97 ALA A CA 1
ATOM 751 C C . ALA A 1 97 ? 10.903 2.606 -9.053 1.00 96.06 97 ALA A C 1
ATOM 753 O O . ALA A 1 97 ? 9.951 2.520 -8.278 1.00 96.06 97 ALA A O 1
ATOM 754 N N . VAL A 1 98 ? 11.419 3.781 -9.422 1.00 97.50 98 VAL A N 1
ATOM 755 C CA . VAL A 1 98 ? 10.958 5.067 -8.876 1.00 97.50 98 VAL A CA 1
ATOM 756 C C . VAL A 1 98 ? 9.479 5.299 -9.183 1.00 97.50 98 VAL A C 1
ATOM 758 O O . VAL A 1 98 ? 8.716 5.683 -8.301 1.00 97.50 98 VAL A O 1
ATOM 761 N N . LEU A 1 99 ? 9.018 4.986 -10.397 1.00 98.19 99 LEU A N 1
ATOM 762 C CA . LEU A 1 99 ? 7.592 5.071 -10.726 1.00 98.19 99 LEU A CA 1
ATOM 763 C C . LEU A 1 99 ? 6.739 4.126 -9.863 1.00 98.19 99 LEU A C 1
ATOM 765 O O . LEU A 1 99 ? 5.641 4.503 -9.463 1.00 98.19 99 LEU A O 1
ATOM 769 N N . ALA A 1 100 ? 7.215 2.926 -9.518 1.00 97.94 100 ALA A N 1
ATOM 770 C CA . ALA A 1 100 ? 6.483 2.048 -8.601 1.00 97.94 100 ALA A CA 1
ATOM 771 C C . ALA A 1 100 ? 6.351 2.665 -7.196 1.00 97.94 100 ALA A C 1
ATOM 773 O O . ALA A 1 100 ? 5.279 2.599 -6.587 1.00 97.94 100 ALA A O 1
ATOM 774 N N . GLU A 1 101 ? 7.410 3.306 -6.701 1.00 97.38 101 GLU A N 1
ATOM 775 C CA . GLU A 1 101 ? 7.401 3.989 -5.405 1.00 97.38 101 GLU A CA 1
ATOM 776 C C . GLU A 1 101 ? 6.470 5.200 -5.391 1.00 97.38 101 GLU A C 1
ATOM 778 O O . GLU A 1 101 ? 5.703 5.366 -4.438 1.00 97.38 101 GLU A O 1
ATOM 783 N N . LEU A 1 102 ? 6.458 5.993 -6.468 1.00 97.12 102 LEU A N 1
ATOM 784 C CA . LEU A 1 102 ? 5.496 7.084 -6.648 1.00 97.12 102 LEU A CA 1
ATOM 785 C C . LEU A 1 102 ? 4.059 6.564 -6.693 1.00 97.12 102 LEU A C 1
ATOM 787 O O . LEU A 1 102 ? 3.164 7.180 -6.117 1.00 97.12 102 LEU A O 1
ATOM 791 N N . GLY A 1 103 ? 3.834 5.393 -7.297 1.00 97.62 103 GLY A N 1
ATOM 792 C CA . GLY A 1 103 ? 2.544 4.708 -7.261 1.00 97.62 103 GLY A CA 1
ATOM 793 C C . GLY A 1 103 ? 2.087 4.387 -5.837 1.00 97.62 103 GLY A C 1
ATOM 794 O O . GLY A 1 103 ? 0.959 4.708 -5.451 1.00 97.62 103 GLY A O 1
ATOM 795 N N . ARG A 1 104 ? 2.979 3.811 -5.020 1.00 96.50 104 ARG A N 1
ATOM 796 C CA . ARG A 1 104 ? 2.719 3.523 -3.600 1.00 96.50 104 ARG A CA 1
ATOM 797 C C . ARG A 1 104 ? 2.463 4.807 -2.812 1.00 96.50 104 ARG A C 1
ATOM 799 O O . ARG A 1 104 ? 1.488 4.867 -2.063 1.00 96.50 104 ARG A O 1
ATOM 806 N N . PHE A 1 105 ? 3.296 5.830 -2.992 1.00 95.81 105 PHE A N 1
ATOM 807 C CA . PHE A 1 105 ? 3.155 7.113 -2.303 1.00 95.81 105 PHE A CA 1
ATOM 808 C C . PHE A 1 105 ? 1.825 7.795 -2.649 1.00 95.81 105 PHE A C 1
ATOM 810 O O . PHE A 1 105 ? 1.065 8.140 -1.746 1.00 95.81 105 PHE A O 1
ATOM 817 N N . ALA A 1 106 ? 1.475 7.868 -3.937 1.00 95.44 106 ALA A N 1
ATOM 818 C CA . ALA A 1 106 ? 0.195 8.400 -4.397 1.00 95.44 106 ALA A CA 1
ATOM 819 C C . ALA A 1 106 ? -1.006 7.623 -3.841 1.00 95.44 106 ALA A C 1
ATOM 821 O O . ALA A 1 106 ? -2.024 8.216 -3.495 1.00 95.44 106 ALA A O 1
ATOM 822 N N . LYS A 1 107 ? -0.907 6.293 -3.708 1.00 94.81 107 LYS A N 1
ATOM 823 C CA . LYS A 1 107 ? -1.982 5.502 -3.095 1.00 94.81 107 LYS A CA 1
ATOM 824 C C . LYS A 1 107 ? -2.139 5.836 -1.610 1.00 94.81 107 LYS A C 1
ATOM 826 O O . LYS A 1 107 ? -3.272 6.011 -1.166 1.00 94.81 107 LYS A O 1
ATOM 831 N N . ARG A 1 108 ? -1.033 5.942 -0.860 1.00 90.44 108 ARG A N 1
ATOM 832 C CA . ARG A 1 108 ? -1.045 6.270 0.580 1.00 90.44 108 ARG A CA 1
ATOM 833 C C . ARG A 1 108 ? -1.526 7.693 0.855 1.00 90.44 108 ARG A C 1
ATOM 835 O O . ARG A 1 108 ? -2.186 7.912 1.863 1.00 90.44 108 ARG A O 1
ATOM 842 N N . SER A 1 109 ? -1.284 8.629 -0.060 1.00 90.81 109 SER A N 1
ATOM 843 C CA . SER A 1 109 ? -1.853 9.979 0.007 1.00 90.81 109 SER A CA 1
ATOM 844 C C . SER A 1 109 ? -3.315 10.059 -0.454 1.00 90.81 109 SER A C 1
ATOM 846 O O . SER A 1 109 ? -3.895 11.136 -0.482 1.00 90.81 109 SER A O 1
ATOM 848 N N . GLY A 1 110 ? -3.957 8.936 -0.793 1.00 90.19 110 GLY A N 1
ATOM 849 C CA . GLY A 1 110 ? -5.363 8.897 -1.208 1.00 90.19 110 GLY A CA 1
ATOM 850 C C . GLY A 1 110 ? -5.601 9.214 -2.689 1.00 90.19 110 GLY A C 1
ATOM 851 O O . GLY A 1 110 ? -6.741 9.187 -3.148 1.00 90.19 110 GLY A O 1
ATOM 852 N N . ASN A 1 111 ? -4.550 9.440 -3.480 1.00 92.69 111 ASN A N 1
ATOM 853 C CA . ASN A 1 111 ? -4.651 9.716 -4.910 1.00 92.69 111 ASN A CA 1
ATOM 854 C C . ASN A 1 111 ? -4.571 8.433 -5.755 1.00 92.69 111 ASN A C 1
ATOM 856 O O . ASN A 1 111 ? -3.582 8.141 -6.436 1.00 92.69 111 ASN A O 1
ATOM 860 N N . ALA A 1 112 ? -5.655 7.654 -5.741 1.00 93.56 112 ALA A N 1
ATOM 861 C CA . ALA A 1 112 ? -5.725 6.377 -6.454 1.00 93.56 112 ALA A CA 1
ATOM 862 C C . ALA A 1 112 ? -5.537 6.509 -7.979 1.00 93.56 112 ALA A C 1
ATOM 864 O O . ALA A 1 112 ? -4.962 5.620 -8.611 1.00 93.56 112 ALA A O 1
ATOM 865 N N . ARG A 1 113 ? -5.989 7.619 -8.582 1.00 95.00 113 ARG A N 1
ATOM 866 C CA . ARG A 1 113 ? -5.856 7.852 -10.029 1.00 95.00 113 ARG A CA 1
ATOM 867 C C . ARG A 1 113 ? -4.389 8.006 -10.429 1.00 95.00 113 ARG A C 1
ATOM 869 O O . ARG A 1 113 ? -3.958 7.353 -11.378 1.00 95.00 113 ARG A O 1
ATOM 876 N N . GLN A 1 114 ? -3.623 8.837 -9.718 1.00 94.38 114 GLN A N 1
ATOM 877 C CA . GLN A 1 114 ? -2.188 8.976 -9.985 1.00 94.38 114 GLN A CA 1
ATOM 878 C C . GLN A 1 114 ? -1.435 7.684 -9.670 1.00 94.38 114 GLN A C 1
ATOM 880 O O . GLN A 1 114 ? -0.619 7.257 -10.483 1.00 94.38 114 GLN A O 1
ATOM 885 N N . ALA A 1 115 ? -1.777 7.005 -8.570 1.00 97.00 115 ALA A N 1
ATOM 886 C CA . ALA A 1 115 ? -1.176 5.720 -8.220 1.00 97.00 115 ALA A CA 1
ATOM 887 C C . ALA A 1 115 ? -1.257 4.705 -9.369 1.00 97.00 115 ALA A C 1
ATOM 889 O O . ALA A 1 115 ? -0.247 4.139 -9.781 1.00 97.00 115 ALA A O 1
ATOM 890 N N . ASN A 1 116 ? -2.450 4.532 -9.945 1.00 97.56 116 ASN A N 1
ATOM 891 C CA . ASN A 1 116 ? -2.664 3.609 -11.058 1.00 97.56 116 ASN A CA 1
ATOM 892 C C . ASN A 1 116 ? -1.874 4.005 -12.312 1.00 97.56 116 ASN A C 1
ATOM 894 O O . ASN A 1 116 ? -1.358 3.128 -13.002 1.00 97.56 116 ASN A O 1
ATOM 898 N N . ARG A 1 117 ? -1.737 5.307 -12.598 1.00 96.75 117 ARG A N 1
ATOM 899 C CA . ARG A 1 117 ? -0.915 5.791 -13.719 1.00 96.75 117 ARG A CA 1
ATOM 900 C C . ARG A 1 117 ? 0.561 5.457 -13.517 1.00 96.75 117 ARG A C 1
ATOM 902 O O . ARG A 1 117 ? 1.194 4.949 -14.437 1.00 96.75 117 ARG A O 1
ATOM 909 N N . TYR A 1 118 ? 1.095 5.710 -12.326 1.00 98.19 118 TYR A N 1
ATOM 910 C CA . TYR A 1 118 ? 2.486 5.406 -12.000 1.00 98.19 118 TYR A CA 1
ATOM 911 C C . TYR A 1 118 ? 2.779 3.906 -12.055 1.00 98.19 118 TYR A C 1
ATOM 913 O O . TYR A 1 118 ? 3.740 3.494 -12.704 1.00 98.19 118 TYR A O 1
ATOM 921 N N . PHE A 1 119 ? 1.904 3.081 -11.476 1.00 98.56 119 PHE A N 1
ATOM 922 C CA . PHE A 1 119 ? 2.025 1.627 -11.562 1.00 98.56 119 PHE A CA 1
ATOM 923 C C . PHE A 1 119 ? 1.950 1.112 -13.002 1.00 98.56 119 PHE A C 1
ATOM 925 O O . PHE A 1 119 ? 2.734 0.244 -13.376 1.00 98.56 119 PHE A O 1
ATOM 932 N N . ALA A 1 120 ? 1.058 1.661 -13.832 1.00 98.44 120 ALA A N 1
ATOM 933 C CA . ALA A 1 120 ? 0.958 1.277 -15.238 1.00 98.44 120 ALA A CA 1
ATOM 934 C C . ALA A 1 120 ? 2.234 1.622 -16.025 1.00 98.44 120 ALA A C 1
ATOM 936 O O . ALA A 1 120 ? 2.761 0.766 -16.735 1.00 98.44 120 ALA A O 1
ATOM 937 N N . LYS A 1 121 ? 2.771 2.839 -15.850 1.00 98.00 121 LYS A N 1
ATOM 938 C CA . LYS A 1 121 ? 4.039 3.251 -16.475 1.00 98.00 121 LYS A CA 1
ATOM 939 C C . LYS A 1 121 ? 5.209 2.385 -16.001 1.00 98.00 121 LYS A C 1
ATOM 941 O O . LYS A 1 121 ? 6.001 1.933 -16.819 1.00 98.00 121 LYS A O 1
ATOM 946 N N . SER A 1 122 ? 5.296 2.115 -14.697 1.00 98.44 122 SER A N 1
ATOM 947 C CA . SER A 1 122 ? 6.306 1.215 -14.131 1.00 98.44 122 SER A CA 1
ATOM 948 C C . SER A 1 122 ? 6.216 -0.181 -14.752 1.00 98.44 122 SER A C 1
ATOM 950 O O . SER A 1 122 ? 7.211 -0.699 -15.245 1.00 98.44 122 SER A O 1
ATOM 952 N N . LEU A 1 123 ? 5.014 -0.762 -14.847 1.00 98.50 123 LEU A N 1
ATOM 953 C CA . LEU A 1 123 ? 4.820 -2.074 -15.469 1.00 98.50 123 LEU A CA 1
ATOM 954 C C . LEU A 1 123 ? 5.257 -2.091 -16.937 1.00 98.50 123 LEU A C 1
ATOM 956 O O . LEU A 1 123 ? 5.860 -3.065 -17.385 1.00 98.50 123 LEU A O 1
ATOM 960 N N . GLN A 1 124 ? 4.947 -1.030 -17.682 1.00 98.25 124 GLN A N 1
ATOM 961 C CA . GLN A 1 124 ? 5.352 -0.891 -19.078 1.00 98.25 124 GLN A CA 1
ATOM 962 C C . GLN A 1 124 ? 6.881 -0.892 -19.215 1.00 98.25 124 GLN A C 1
ATOM 964 O O . GLN A 1 124 ? 7.412 -1.669 -20.007 1.00 98.25 124 GLN A O 1
ATOM 969 N N . LEU A 1 125 ? 7.585 -0.086 -18.413 1.00 98.00 125 LEU A N 1
ATOM 970 C CA . LEU A 1 125 ? 9.051 -0.034 -18.427 1.00 98.00 125 LEU A CA 1
ATOM 971 C C . LEU A 1 125 ? 9.679 -1.346 -17.946 1.00 98.00 125 LEU A C 1
ATOM 973 O O . LEU A 1 125 ? 10.640 -1.824 -18.541 1.00 98.00 125 LEU A O 1
ATOM 977 N N . ALA A 1 126 ? 9.123 -1.972 -16.909 1.00 97.88 126 ALA A N 1
ATOM 978 C CA . ALA A 1 126 ? 9.589 -3.270 -16.435 1.00 97.88 126 ALA A CA 1
ATOM 979 C C . ALA A 1 126 ? 9.505 -4.331 -17.543 1.00 97.88 126 ALA A C 1
ATOM 981 O O . ALA A 1 126 ? 10.434 -5.115 -17.727 1.00 97.88 126 ALA A O 1
ATOM 982 N N . LYS A 1 127 ? 8.417 -4.333 -18.325 1.00 96.94 127 LYS A N 1
ATOM 983 C CA . LYS A 1 127 ? 8.219 -5.268 -19.441 1.00 96.94 127 LYS A CA 1
ATOM 984 C C . LYS A 1 127 ? 9.137 -5.015 -20.638 1.00 96.94 127 LYS A C 1
ATOM 986 O O . LYS A 1 127 ? 9.380 -5.964 -21.375 1.00 96.94 127 LYS A O 1
ATOM 991 N N . SER A 1 128 ? 9.647 -3.796 -20.828 1.00 97.44 128 SER A N 1
ATOM 992 C CA . SER A 1 128 ? 10.613 -3.499 -21.896 1.00 97.44 128 SER A CA 1
ATOM 993 C C . SER A 1 128 ? 12.053 -3.895 -21.550 1.00 97.44 128 SER A C 1
ATOM 995 O O . SER A 1 128 ? 12.920 -3.868 -22.417 1.00 97.44 128 SER A O 1
ATOM 997 N N . LEU A 1 129 ? 12.338 -4.225 -20.288 1.00 96.81 129 LEU A N 1
ATOM 998 C CA . LEU A 1 129 ? 13.652 -4.709 -19.861 1.00 96.81 129 LEU A CA 1
ATOM 999 C C . LEU A 1 129 ? 13.835 -6.190 -20.220 1.00 96.81 129 LEU A C 1
ATOM 1001 O O . LEU A 1 129 ? 12.876 -6.927 -20.452 1.00 96.81 129 LEU A O 1
ATOM 1005 N N . THR A 1 130 ? 15.082 -6.657 -20.192 1.00 93.69 130 THR A N 1
ATOM 1006 C CA . THR A 1 130 ? 15.435 -8.055 -20.463 1.00 93.69 130 THR A CA 1
ATOM 1007 C C . THR A 1 130 ? 16.067 -8.730 -19.245 1.00 93.69 130 THR A C 1
ATOM 1009 O O . THR A 1 130 ? 16.594 -8.072 -18.343 1.00 93.69 130 THR A O 1
ATOM 1012 N N . LYS A 1 131 ? 16.003 -10.070 -19.229 1.00 88.12 131 LYS A N 1
ATOM 1013 C CA . LYS A 1 131 ? 16.646 -10.947 -18.236 1.00 88.12 131 LYS A CA 1
ATOM 1014 C C . LYS A 1 131 ? 16.355 -10.509 -16.786 1.00 88.12 131 LYS A C 1
ATOM 1016 O O . LYS A 1 131 ? 15.214 -10.229 -16.425 1.00 88.12 131 LYS A O 1
ATOM 1021 N N . THR A 1 132 ? 17.403 -10.440 -15.979 1.00 90.19 132 THR A N 1
ATOM 1022 C CA . THR A 1 132 ? 17.404 -10.144 -14.551 1.00 90.19 132 THR A CA 1
ATOM 1023 C C . THR A 1 132 ? 16.871 -8.744 -14.233 1.00 90.19 132 THR A C 1
ATOM 1025 O O . THR A 1 132 ? 16.135 -8.576 -13.266 1.00 90.19 132 THR A O 1
ATOM 1028 N N . ASN A 1 133 ? 17.139 -7.742 -15.080 1.00 93.25 133 ASN A N 1
ATOM 1029 C CA . ASN A 1 133 ? 16.666 -6.369 -14.854 1.00 93.25 133 ASN A CA 1
ATOM 1030 C C . ASN A 1 133 ? 15.138 -6.260 -14.927 1.00 93.25 133 ASN A C 1
ATOM 1032 O O . ASN A 1 133 ? 14.529 -5.527 -14.148 1.00 93.25 133 ASN A O 1
ATOM 1036 N N . ARG A 1 134 ? 14.512 -7.014 -15.840 1.00 96.75 134 ARG A N 1
ATOM 1037 C CA . ARG A 1 134 ? 13.049 -7.131 -15.915 1.00 96.75 134 ARG A CA 1
ATOM 1038 C C . ARG A 1 134 ? 12.484 -7.728 -14.636 1.00 96.75 134 ARG A C 1
ATOM 1040 O O . ARG A 1 134 ? 11.531 -7.191 -14.081 1.00 96.75 134 ARG A O 1
ATOM 1047 N N . ASP A 1 135 ? 13.073 -8.821 -14.174 1.00 96.56 135 ASP A N 1
ATOM 1048 C CA . ASP A 1 135 ? 12.584 -9.554 -13.011 1.00 96.56 135 ASP A CA 1
ATOM 1049 C C . ASP A 1 135 ? 12.727 -8.740 -11.718 1.00 96.56 135 ASP A C 1
ATOM 1051 O O . ASP A 1 135 ? 11.766 -8.660 -10.953 1.00 96.56 135 ASP A O 1
ATOM 1055 N N . PHE A 1 136 ? 13.840 -8.022 -11.532 1.00 96.00 136 PHE A N 1
ATOM 1056 C CA . PHE A 1 136 ? 13.986 -7.054 -10.439 1.00 96.00 136 PHE A CA 1
ATOM 1057 C C . PHE A 1 136 ? 12.947 -5.928 -10.507 1.00 96.00 136 PHE A C 1
ATOM 1059 O O . PHE A 1 136 ? 12.313 -5.615 -9.499 1.00 96.00 136 PHE A O 1
ATOM 1066 N N . ALA A 1 137 ? 12.725 -5.334 -11.683 1.00 97.50 137 ALA A N 1
ATOM 1067 C CA . ALA A 1 137 ? 11.750 -4.255 -11.835 1.00 97.50 137 ALA A CA 1
ATOM 1068 C C . ALA A 1 137 ? 10.311 -4.724 -11.546 1.00 97.50 137 ALA A C 1
ATOM 1070 O O . ALA A 1 137 ? 9.563 -4.037 -10.849 1.00 97.50 137 ALA A O 1
ATOM 1071 N N . LEU A 1 138 ? 9.929 -5.913 -12.029 1.00 98.19 138 LEU A N 1
ATOM 1072 C CA . LEU A 1 138 ? 8.628 -6.526 -11.738 1.00 98.19 138 LEU A CA 1
ATOM 1073 C C . LEU A 1 138 ? 8.479 -6.864 -10.249 1.00 98.19 138 LEU A C 1
ATOM 1075 O O . LEU A 1 138 ? 7.412 -6.640 -9.677 1.00 98.19 138 LEU A O 1
ATOM 1079 N N . ALA A 1 139 ? 9.540 -7.354 -9.608 1.00 97.38 139 ALA A N 1
ATOM 1080 C CA . ALA A 1 139 ? 9.549 -7.665 -8.184 1.00 97.38 139 ALA A CA 1
ATOM 1081 C C . ALA A 1 139 ? 9.361 -6.407 -7.318 1.00 97.38 139 ALA A C 1
ATOM 1083 O O . ALA A 1 139 ? 8.511 -6.396 -6.425 1.00 97.38 139 ALA A O 1
ATOM 1084 N N . LEU A 1 140 ? 10.073 -5.317 -7.627 1.00 97.69 140 LEU A N 1
ATOM 1085 C CA . LEU A 1 140 ? 9.909 -4.023 -6.951 1.00 97.69 140 LEU A CA 1
ATOM 1086 C C . LEU A 1 140 ? 8.510 -3.438 -7.162 1.00 97.69 140 LEU A C 1
ATOM 1088 O O . LEU A 1 140 ? 7.898 -2.921 -6.223 1.00 97.69 140 LEU A O 1
ATOM 1092 N N . LEU A 1 141 ? 7.971 -3.547 -8.377 1.00 98.44 141 LEU A N 1
ATOM 1093 C CA . LEU A 1 141 ? 6.607 -3.125 -8.669 1.00 98.44 141 LEU A CA 1
ATOM 1094 C C . LEU A 1 141 ? 5.584 -3.931 -7.858 1.00 98.44 141 LEU A C 1
ATOM 1096 O O . LEU A 1 141 ? 4.684 -3.351 -7.245 1.00 98.44 141 LEU A O 1
ATOM 1100 N N . ALA A 1 142 ? 5.724 -5.256 -7.812 1.00 98.06 142 ALA A N 1
ATOM 1101 C CA . ALA A 1 142 ? 4.846 -6.109 -7.023 1.00 98.06 142 ALA A CA 1
ATOM 1102 C C . ALA A 1 142 ? 4.919 -5.784 -5.526 1.00 98.06 142 ALA A C 1
ATOM 1104 O O . ALA A 1 142 ? 3.879 -5.670 -4.875 1.00 98.06 142 ALA A O 1
ATOM 1105 N N . ALA A 1 143 ? 6.124 -5.564 -4.997 1.00 97.44 143 ALA A N 1
ATOM 1106 C CA . ALA A 1 143 ? 6.320 -5.175 -3.608 1.00 97.44 143 ALA A CA 1
ATOM 1107 C C . ALA A 1 143 ? 5.612 -3.848 -3.285 1.00 97.44 143 ALA A C 1
ATOM 1109 O O . ALA A 1 143 ? 4.906 -3.741 -2.281 1.00 97.44 143 ALA A O 1
ATOM 1110 N N . ASN A 1 144 ? 5.725 -2.853 -4.169 1.00 98.00 144 ASN A N 1
ATOM 1111 C CA . ASN A 1 144 ? 5.033 -1.575 -4.012 1.00 98.00 144 ASN A CA 1
ATOM 1112 C C . ASN A 1 144 ? 3.504 -1.715 -4.108 1.00 98.00 144 ASN A C 1
ATOM 1114 O O . ASN A 1 144 ? 2.789 -1.069 -3.342 1.00 98.00 144 ASN A O 1
ATOM 1118 N N . HIS A 1 145 ? 2.984 -2.592 -4.976 1.00 97.62 145 HIS A N 1
ATOM 1119 C CA . HIS A 1 145 ? 1.557 -2.925 -4.987 1.00 97.62 145 HIS A CA 1
ATOM 1120 C C . HIS A 1 145 ? 1.104 -3.560 -3.670 1.00 97.62 145 HIS A C 1
ATOM 1122 O O . HIS A 1 145 ? 0.053 -3.182 -3.158 1.00 97.62 145 HIS A O 1
ATOM 1128 N N . ALA A 1 146 ? 1.873 -4.495 -3.113 1.00 96.06 146 ALA A N 1
ATOM 1129 C CA . ALA A 1 146 ? 1.525 -5.172 -1.868 1.00 96.06 146 ALA A CA 1
ATOM 1130 C C . ALA A 1 146 ? 1.520 -4.210 -0.669 1.00 96.06 146 ALA A C 1
ATOM 1132 O O . ALA A 1 146 ? 0.560 -4.194 0.095 1.00 96.06 146 ALA A O 1
ATOM 1133 N N . GLN A 1 147 ? 2.517 -3.329 -0.560 1.00 94.00 147 GLN A N 1
ATOM 1134 C CA . GLN A 1 147 ? 2.541 -2.272 0.462 1.00 94.00 147 GLN A CA 1
ATOM 1135 C C . GLN A 1 147 ? 1.422 -1.237 0.280 1.00 94.00 147 GLN A C 1
ATOM 1137 O O . GLN A 1 147 ? 0.971 -0.616 1.237 1.00 94.00 147 GLN A O 1
ATOM 1142 N N . ALA A 1 148 ? 0.945 -1.067 -0.952 1.00 94.62 148 ALA A N 1
ATOM 1143 C CA . ALA A 1 148 ? -0.249 -0.298 -1.283 1.00 94.62 148 ALA A CA 1
ATOM 1144 C C . ALA A 1 148 ? -1.561 -1.100 -1.098 1.00 94.62 148 ALA A C 1
ATOM 1146 O O . ALA A 1 148 ? -2.602 -0.680 -1.605 1.00 94.62 148 ALA A O 1
ATOM 1147 N N . GLN A 1 149 ? -1.501 -2.255 -0.416 1.00 94.38 149 GLN A N 1
ATOM 1148 C CA . GLN A 1 149 ? -2.594 -3.204 -0.146 1.00 94.38 149 GLN A CA 1
ATOM 1149 C C . GLN A 1 149 ? -3.273 -3.796 -1.394 1.00 94.38 149 GLN A C 1
ATOM 1151 O O . GLN A 1 149 ? -4.335 -4.412 -1.330 1.00 94.38 149 GLN A O 1
ATOM 1156 N N . ASN A 1 150 ? -2.637 -3.688 -2.560 1.00 95.00 150 ASN A N 1
ATOM 1157 C CA . ASN A 1 150 ? -3.111 -4.261 -3.817 1.00 95.00 150 ASN A CA 1
ATOM 1158 C C . ASN A 1 150 ? -2.595 -5.701 -4.002 1.00 95.00 150 ASN A C 1
ATOM 1160 O O . ASN A 1 150 ? -1.993 -6.031 -5.029 1.00 95.00 150 ASN A O 1
ATOM 1164 N N . PHE A 1 151 ? -2.834 -6.577 -3.020 1.00 94.88 151 PHE A N 1
ATOM 1165 C CA . PHE A 1 151 ? -2.246 -7.926 -2.955 1.00 94.88 151 PHE A CA 1
ATOM 1166 C C . PHE A 1 151 ? -2.548 -8.796 -4.184 1.00 94.88 151 PHE A C 1
ATOM 1168 O O . PHE A 1 151 ? -1.668 -9.501 -4.674 1.00 94.88 151 PHE A O 1
ATOM 1175 N N . LYS A 1 152 ? -3.764 -8.707 -4.745 1.00 95.69 152 LYS A N 1
ATOM 1176 C CA . LYS A 1 152 ? -4.134 -9.433 -5.975 1.00 95.69 152 LYS A CA 1
ATOM 1177 C C . LYS A 1 152 ? -3.241 -9.039 -7.156 1.00 95.69 152 LYS A C 1
ATOM 1179 O O . LYS A 1 152 ? -2.769 -9.901 -7.892 1.00 95.69 152 LYS A O 1
ATOM 1184 N N . LYS A 1 153 ? -2.990 -7.736 -7.324 1.00 97.12 153 LYS A N 1
ATOM 1185 C CA . LYS A 1 153 ? -2.134 -7.212 -8.397 1.00 97.12 153 LYS A CA 1
ATOM 1186 C C . LYS A 1 153 ? -0.668 -7.569 -8.159 1.00 97.12 153 LYS A C 1
ATOM 1188 O O . LYS A 1 153 ? 0.001 -7.981 -9.097 1.00 97.12 153 LYS A O 1
ATOM 1193 N N . ALA A 1 154 ? -0.206 -7.494 -6.910 1.00 97.44 154 ALA A N 1
ATOM 1194 C CA . ALA A 1 154 ? 1.140 -7.919 -6.534 1.00 97.44 154 ALA A CA 1
ATOM 1195 C C . ALA A 1 154 ? 1.404 -9.385 -6.919 1.00 97.44 154 ALA A C 1
ATOM 1197 O O . ALA A 1 154 ? 2.368 -9.663 -7.627 1.00 97.44 154 ALA A O 1
ATOM 1198 N N . LYS A 1 155 ? 0.500 -10.310 -6.557 1.00 96.50 155 LYS A N 1
ATOM 1199 C CA . LYS A 1 155 ? 0.612 -11.740 -6.908 1.00 96.50 155 LYS A CA 1
ATOM 1200 C C . LYS A 1 155 ? 0.604 -11.975 -8.424 1.00 96.50 155 LYS A C 1
ATOM 1202 O O . LYS A 1 155 ? 1.419 -12.743 -8.925 1.00 96.50 155 LYS A O 1
ATOM 1207 N N . GLN A 1 156 ? -0.254 -11.265 -9.162 1.00 97.50 156 GLN A N 1
ATOM 1208 C CA . GLN A 1 156 ? -0.302 -11.329 -10.631 1.00 97.50 156 GLN A CA 1
ATOM 1209 C C . GLN A 1 156 ? 1.005 -10.856 -11.297 1.00 97.50 156 GLN A C 1
ATOM 1211 O O . GLN A 1 156 ? 1.374 -11.328 -12.371 1.00 97.50 156 GLN A O 1
ATOM 1216 N N . ILE A 1 157 ? 1.688 -9.874 -10.711 1.00 97.81 157 ILE A N 1
ATOM 1217 C CA . ILE A 1 157 ? 2.959 -9.371 -11.242 1.00 97.81 157 ILE A CA 1
ATOM 1218 C C . ILE A 1 157 ? 4.096 -10.328 -10.871 1.00 97.81 157 ILE A C 1
ATOM 1220 O O . ILE A 1 157 ? 4.921 -10.642 -11.726 1.00 97.81 157 ILE A O 1
ATOM 1224 N N . LEU A 1 158 ? 4.099 -10.869 -9.647 1.00 96.31 158 LEU A N 1
ATOM 1225 C CA . LEU A 1 158 ? 5.092 -11.855 -9.204 1.00 96.31 158 LEU A CA 1
ATOM 1226 C C . LEU A 1 158 ? 5.091 -13.128 -10.046 1.00 96.31 158 LEU A C 1
ATOM 1228 O O . LEU A 1 158 ? 6.159 -13.678 -10.296 1.00 96.31 158 LEU A O 1
ATOM 1232 N N . SER A 1 159 ? 3.934 -13.574 -10.544 1.00 96.31 159 SER A N 1
ATOM 1233 C CA . SER A 1 159 ? 3.872 -14.744 -11.429 1.00 96.31 159 SER A CA 1
ATOM 1234 C C . SER A 1 159 ? 4.582 -14.533 -12.776 1.00 96.31 159 SER A C 1
ATOM 1236 O O . SER A 1 159 ? 4.807 -15.497 -13.498 1.00 96.31 159 SER A O 1
ATOM 1238 N N . GLN A 1 160 ? 4.932 -13.291 -13.132 1.00 96.00 160 GLN A N 1
ATOM 1239 C CA . GLN A 1 160 ? 5.664 -12.953 -14.361 1.00 96.00 160 GLN A CA 1
ATOM 1240 C C . GLN A 1 160 ? 7.187 -12.852 -14.157 1.00 96.00 160 GLN A C 1
ATOM 1242 O O . GLN A 1 160 ? 7.918 -12.753 -15.152 1.00 96.00 160 GLN A O 1
ATOM 1247 N N . VAL A 1 161 ? 7.654 -12.857 -12.902 1.00 96.94 161 VAL A N 1
ATOM 1248 C CA . VAL A 1 161 ? 9.075 -12.886 -12.519 1.00 96.94 161 VAL A CA 1
ATOM 1249 C C . VAL A 1 161 ? 9.589 -14.303 -12.757 1.00 96.94 161 VAL A C 1
ATOM 1251 O O . VAL A 1 161 ? 9.021 -15.243 -12.202 1.00 96.94 161 VAL A O 1
ATOM 1254 N N . LYS A 1 162 ? 10.624 -14.486 -13.585 1.00 95.75 162 LYS A N 1
ATOM 1255 C CA . LYS A 1 162 ? 11.156 -15.818 -13.923 1.00 95.75 162 LYS A CA 1
ATOM 1256 C C . LYS A 1 162 ? 12.138 -16.318 -12.868 1.00 95.75 162 LYS A C 1
ATOM 1258 O O . LYS A 1 162 ? 12.053 -17.485 -12.484 1.00 95.75 162 LYS A O 1
ATOM 1263 N N . ASP A 1 163 ? 12.985 -15.435 -12.350 1.00 94.94 163 ASP A N 1
ATOM 1264 C CA . ASP A 1 163 ? 13.909 -15.720 -11.255 1.00 94.94 163 ASP A CA 1
ATOM 1265 C C . ASP A 1 163 ? 13.153 -16.220 -10.011 1.00 94.94 163 ASP A C 1
ATOM 1267 O O . ASP A 1 163 ? 12.339 -15.510 -9.410 1.00 9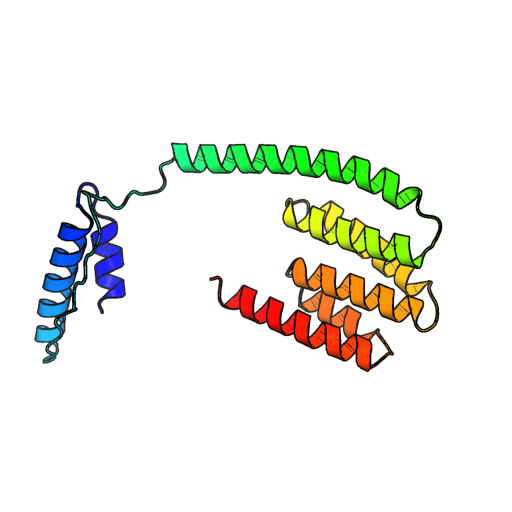4.94 163 ASP A O 1
ATOM 1271 N N . ALA A 1 164 ? 13.388 -17.485 -9.658 1.00 94.06 164 ALA A N 1
ATOM 1272 C CA . ALA A 1 164 ? 12.681 -18.155 -8.575 1.00 94.06 164 ALA A CA 1
ATOM 1273 C C . ALA A 1 164 ? 13.061 -17.603 -7.198 1.00 94.06 164 ALA A C 1
ATOM 1275 O O . ALA A 1 164 ? 12.184 -17.479 -6.341 1.00 94.06 164 ALA A O 1
ATOM 1276 N N . SER A 1 165 ? 14.324 -17.224 -7.008 1.00 93.56 165 SER A N 1
ATOM 1277 C CA . SER A 1 165 ? 14.837 -16.684 -5.750 1.00 93.56 165 SER A CA 1
ATOM 1278 C C . SER A 1 165 ? 14.224 -15.314 -5.466 1.00 93.56 165 SER A C 1
ATOM 1280 O O . SER A 1 165 ? 13.665 -15.095 -4.388 1.00 93.56 165 SER A O 1
ATOM 1282 N N . ILE A 1 166 ? 14.220 -14.420 -6.464 1.00 93.19 166 ILE A N 1
ATOM 1283 C CA . ILE A 1 166 ? 13.580 -13.099 -6.360 1.00 93.19 166 ILE A CA 1
ATOM 1284 C C . ILE A 1 166 ? 12.075 -13.258 -6.113 1.00 93.19 166 ILE A C 1
ATOM 1286 O O . ILE A 1 166 ? 11.508 -12.620 -5.220 1.00 93.19 166 ILE A O 1
ATOM 1290 N N . ARG A 1 167 ? 11.413 -14.130 -6.885 1.00 95.44 167 ARG A N 1
ATOM 1291 C CA . ARG A 1 167 ? 9.971 -14.375 -6.754 1.00 95.44 167 ARG A CA 1
ATOM 1292 C C . ARG A 1 167 ? 9.612 -14.901 -5.364 1.00 95.44 167 ARG A C 1
ATOM 1294 O O . ARG A 1 167 ? 8.621 -14.447 -4.789 1.00 95.44 167 ARG A O 1
ATOM 1301 N N . HIS A 1 168 ? 10.402 -15.823 -4.816 1.00 93.62 168 HIS A N 1
ATOM 1302 C CA . HIS A 1 168 ? 10.173 -16.396 -3.493 1.00 93.62 168 HIS A CA 1
ATOM 1303 C C . HIS A 1 168 ? 10.311 -15.345 -2.383 1.00 93.62 168 HIS A C 1
ATOM 1305 O O . HIS A 1 168 ? 9.371 -15.161 -1.607 1.00 93.62 168 HIS A O 1
ATOM 1311 N N . LEU A 1 169 ? 11.415 -14.586 -2.373 1.00 92.50 169 LEU A N 1
ATOM 1312 C CA . LEU A 1 169 ? 11.672 -13.531 -1.386 1.00 92.50 169 LEU A CA 1
ATOM 1313 C C . LEU A 1 169 ? 10.508 -12.530 -1.305 1.00 92.50 169 LEU A C 1
ATOM 1315 O O . LEU A 1 169 ? 9.990 -12.231 -0.228 1.00 92.50 169 LEU A O 1
ATOM 1319 N N . VAL A 1 170 ? 10.053 -12.024 -2.455 1.00 92.69 170 VAL A N 1
ATOM 1320 C CA . VAL A 1 170 ? 8.979 -11.020 -2.478 1.00 92.69 170 VAL A CA 1
ATOM 1321 C C . VAL A 1 170 ? 7.613 -11.631 -2.154 1.00 92.69 170 VAL A C 1
ATOM 1323 O O . VAL A 1 170 ? 6.761 -10.948 -1.580 1.00 92.69 170 VAL A O 1
ATOM 1326 N N . THR A 1 171 ? 7.396 -12.916 -2.443 1.00 93.12 171 THR A N 1
ATOM 1327 C CA . THR A 1 171 ? 6.166 -13.623 -2.048 1.00 93.12 171 THR A CA 1
ATOM 1328 C C . THR A 1 171 ? 6.042 -13.724 -0.529 1.00 93.12 171 THR A C 1
ATOM 1330 O O . THR A 1 171 ? 4.976 -13.413 0.004 1.00 93.12 171 THR A O 1
ATOM 1333 N N . LEU A 1 172 ? 7.124 -14.077 0.177 1.00 92.38 172 LEU A N 1
ATOM 1334 C CA . LEU A 1 172 ? 7.139 -14.123 1.645 1.00 92.38 172 LEU A CA 1
ATOM 1335 C C . LEU A 1 172 ? 6.778 -12.761 2.249 1.00 92.38 172 LEU A C 1
ATOM 1337 O O . LEU A 1 172 ? 5.858 -12.665 3.063 1.00 92.38 172 LEU A O 1
ATOM 1341 N N . ASN A 1 173 ? 7.423 -11.694 1.772 1.00 90.19 173 ASN A N 1
ATOM 1342 C CA . ASN A 1 173 ? 7.140 -10.332 2.228 1.00 90.19 173 ASN A CA 1
ATOM 1343 C C . ASN A 1 173 ? 5.697 -9.905 1.925 1.00 90.19 173 ASN A C 1
ATOM 1345 O O . ASN A 1 173 ? 5.028 -9.325 2.777 1.00 90.19 173 ASN A O 1
ATOM 1349 N N . THR A 1 174 ? 5.183 -10.241 0.738 1.00 90.19 174 THR A N 1
ATOM 1350 C CA . THR A 1 174 ? 3.797 -9.943 0.347 1.00 90.19 174 THR A CA 1
ATOM 1351 C C . THR A 1 174 ? 2.788 -10.634 1.261 1.00 90.19 174 THR A C 1
ATOM 1353 O O . THR A 1 174 ? 1.796 -10.018 1.648 1.00 90.19 174 THR A O 1
ATOM 1356 N N . ASN A 1 175 ? 3.039 -11.893 1.628 1.00 89.50 175 ASN A N 1
ATOM 1357 C CA . ASN A 1 175 ? 2.179 -12.639 2.544 1.00 89.50 175 ASN A CA 1
ATOM 1358 C C . ASN A 1 175 ? 2.229 -12.058 3.962 1.00 89.50 175 ASN A C 1
ATOM 1360 O O . ASN A 1 175 ? 1.176 -11.893 4.573 1.00 89.50 175 ASN A O 1
ATOM 1364 N N . ASN A 1 176 ? 3.412 -11.675 4.450 1.00 89.81 176 ASN A N 1
ATOM 1365 C CA . ASN A 1 176 ? 3.562 -11.015 5.749 1.00 89.81 176 ASN A CA 1
ATOM 1366 C C . ASN A 1 176 ? 2.805 -9.669 5.789 1.00 89.81 176 ASN A C 1
ATOM 1368 O O . ASN A 1 176 ? 2.007 -9.411 6.692 1.00 89.81 176 ASN A O 1
ATOM 1372 N N . TRP A 1 177 ? 2.938 -8.835 4.751 1.00 86.25 177 TRP A N 1
ATOM 1373 C CA . TRP A 1 177 ? 2.155 -7.596 4.642 1.00 86.25 177 TRP A CA 1
ATOM 1374 C C . TRP A 1 177 ? 0.644 -7.846 4.563 1.00 86.25 177 TRP A C 1
ATOM 1376 O O . TRP A 1 177 ? -0.136 -7.066 5.102 1.00 86.25 177 TRP A O 1
ATOM 1386 N N . GLN A 1 178 ? 0.211 -8.931 3.916 1.00 89.94 178 GLN A 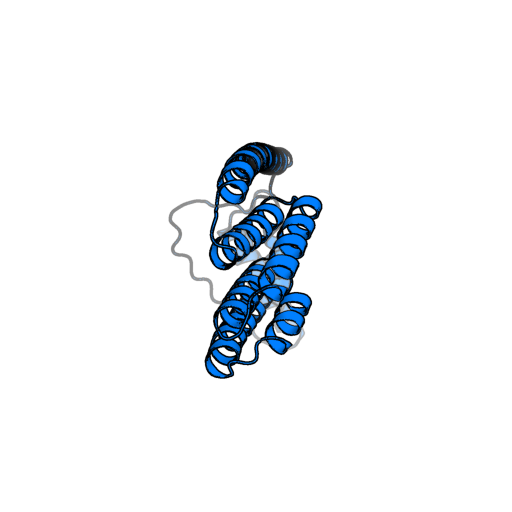N 1
ATOM 1387 C CA . GLN A 1 178 ? -1.204 -9.298 3.870 1.00 89.94 178 GLN A CA 1
ATOM 1388 C C . GLN A 1 178 ? -1.718 -9.748 5.245 1.00 89.94 178 GLN A C 1
ATOM 1390 O O . GLN A 1 178 ? -2.800 -9.340 5.654 1.00 89.94 178 GLN A O 1
ATOM 1395 N N . GLN A 1 179 ? -0.944 -10.552 5.974 1.00 87.62 179 GLN A N 1
ATOM 1396 C CA . GLN A 1 179 ? -1.295 -10.993 7.326 1.00 87.62 179 GLN A CA 1
ATOM 1397 C C .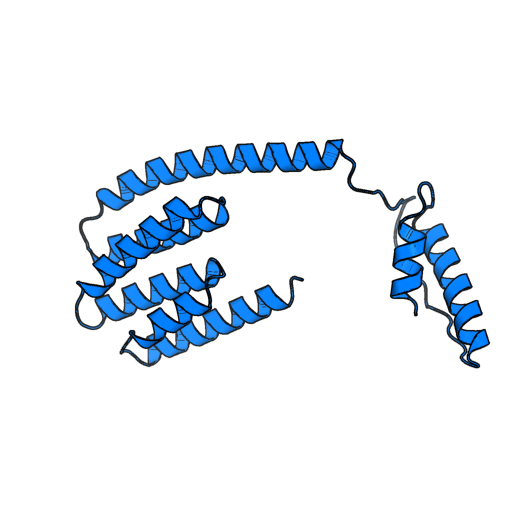 GLN A 1 179 ? -1.373 -9.816 8.298 1.00 87.62 179 GLN A C 1
ATOM 1399 O O . GLN A 1 179 ? -2.373 -9.664 8.991 1.00 87.62 179 GLN A O 1
ATOM 1404 N N . THR A 1 180 ? -0.372 -8.936 8.297 1.00 83.44 180 THR A N 1
ATOM 1405 C CA . THR A 1 180 ? -0.369 -7.734 9.147 1.00 83.44 180 THR A CA 1
ATOM 1406 C C . THR A 1 180 ? -1.532 -6.794 8.822 1.00 83.44 180 THR A C 1
ATOM 1408 O O . THR A 1 180 ? -2.179 -6.295 9.740 1.00 83.44 180 THR A O 1
ATOM 1411 N N . ALA A 1 181 ? -1.875 -6.615 7.541 1.00 83.25 181 ALA A N 1
ATOM 1412 C CA . ALA A 1 181 ? -3.063 -5.859 7.140 1.00 83.25 181 ALA A CA 1
ATOM 1413 C C . ALA A 1 181 ? -4.380 -6.495 7.625 1.00 83.25 181 ALA A C 1
ATOM 1415 O O . ALA A 1 181 ? -5.324 -5.768 7.917 1.00 83.25 181 ALA A O 1
ATOM 1416 N N . ASN A 1 182 ? -4.445 -7.825 7.732 1.00 81.19 182 ASN A N 1
ATOM 1417 C CA . ASN A 1 182 ? -5.627 -8.535 8.227 1.00 81.19 182 ASN A CA 1
ATOM 1418 C C . ASN A 1 182 ? -5.763 -8.488 9.762 1.00 81.19 182 ASN A C 1
ATOM 1420 O O . ASN A 1 182 ? -6.878 -8.590 10.261 1.00 81.19 182 ASN A O 1
ATOM 1424 N N . ILE A 1 183 ? -4.651 -8.367 10.499 1.00 77.69 183 ILE A N 1
ATOM 1425 C CA . ILE A 1 183 ? -4.631 -8.311 11.976 1.00 77.69 183 ILE A CA 1
ATOM 1426 C C . ILE A 1 183 ? -4.909 -6.888 12.489 1.00 77.69 183 ILE A C 1
ATOM 1428 O O . ILE A 1 183 ? -5.423 -6.721 13.587 1.00 77.69 183 ILE A O 1
ATOM 1432 N N . GLY A 1 184 ? -4.588 -5.857 11.703 1.00 54.78 184 GLY A N 1
ATOM 1433 C CA . GLY A 1 184 ? -4.835 -4.450 12.043 1.00 54.78 184 GLY A CA 1
ATOM 1434 C C . GLY A 1 184 ? -6.289 -3.976 11.895 1.00 54.78 184 GLY A C 1
ATOM 1435 O O . GLY A 1 184 ? -6.488 -2.786 11.640 1.00 54.78 184 GLY A O 1
ATOM 1436 N N . LEU A 1 185 ? -7.270 -4.883 11.998 1.00 39.97 185 LEU A N 1
ATOM 1437 C CA . LEU A 1 185 ? -8.714 -4.605 11.982 1.00 39.97 185 LEU A CA 1
ATOM 1438 C C . LEU A 1 185 ? -9.291 -4.564 13.400 1.00 39.97 185 LEU A C 1
ATOM 1440 O O . LEU A 1 185 ? -9.078 -5.541 14.151 1.00 39.97 185 LEU A O 1
#

pLDDT: mean 91.16, std 7.13, range [39.97, 98.56]

Radius of gyration: 25.17 Å; chains: 1; bounding box: 46×40×61 Å

Sequence (185 aa):
LFAREFLKAMRIPGLTVLEVVDKVKKSVYTKAKQVAHVQTPAVYDQSMGTFYFSRISKEDLAFKKRGQVAYQGLAATSLAQSDKAANAIKFTGQKSAVLAELGRFAKRSGNARQANRYFAKSLQLAKSLTKTNRDFALALLAANHAQAQNFKKAKQILSQVKDASIRHLVTLNTNNWQQTANIGL